Protein AF-B3RWX3-F1 (afdb_monomer)

Foldseek 3Di:
DDDDDDDDDDDDDDDDDDPVVVVVVVVVVVVPDPPDPVVVVVVCCVPPVVVVVVVCVVLCVLPVVLVVVLVVVLVPDPCNVVPVVVSVVVVVVSVLVSVCVVQPPLCVLVVVLVVVLVCLLVPDDAPSLVVLLVVLVVSLVCLVPPDDDPVNCVSCVVVSVVSSVVSSVVSVVNNPPDDPQLVVLLVVLQVLLVVLQCLLPPVLVVVCVVPPPPPVSVVVSPVSNVLSPLSSVQSVVLSVCSVVVNADDDDPPDPDRDRDPHQADVVCCVDPPALVSNVCRSGPVLVVVLCVPQLVVQCVVPNLRSLQRSLQVVLVVVPVDPVSSVVSNVSSVRVSVVVVVVVVVVVVVVD

Sequence (351 aa):
MEDGNVGLYLSKDSEYPGSNELINLMLDSTLSSPQTWFSYITQQYYECMIPLLSQILFNHYLNFYPCILFRLLVFFNPFHQQYTFINHAFAGLAGTLVLWLQFESQIVVLLVETWIGYVIIRFFDRHRGIIMALVSVCYLMLCEFEIIYLESWQRLRGIEMVLAMKLIALAVDVDSKEDLRWSYAICKSLILGFICLIISTCVSSGLREHSNNNKWIIAWLSALSFRFSHYFVCLTSEATSLASGYFNEPHEDNESLDWQHEVVKPSRIELPRSLVEVVIYWNMPIHWMLKKYIYQPSITGGKWFAVFATYFASALLHGLNFSLSAILLSIGVYAYIEHANSDDSRESDIS

Secondary structure (DSSP, 8-state):
---------------PPPHHHHHHHHHHHHHTS---HHHHHHHHIIIIIHHHHHHHHHHHHHHHHHHHHHHHHHHT-TTTTTTHHHHHHHHHHHHHHHHHHHHGGGGHHHHHHHHHHHHHHHH--S-HHHHHHHHHHHHHHHIIIIIS-HHHHHHHHHHHHHHHHHHHHHHHHHH-SS-HHHHHHHHHHHHHHHHHHHIIIIIHHHHHHHS-S-HHHHHHHHHHHHHHHHHHHHHHHHHHHHHTT--PPPPTT-SS------S--HHHHHS-SSHHHHHHHH-HHHHHHHIIIIIHHHGGG-HHHHHHHHHHHHHHHT-S-HHHHHHHHHHHHHHHHHHHHHHHHHHHHH-

Structure (mmCIF, N/CA/C/O backbone):
data_AF-B3RWX3-F1
#
_entry.id   AF-B3RWX3-F1
#
loop_
_atom_site.group_PDB
_atom_site.id
_atom_site.type_symbol
_atom_site.label_atom_id
_atom_site.label_alt_id
_atom_site.label_comp_id
_atom_site.label_asym_id
_atom_site.label_entity_id
_atom_site.label_seq_id
_atom_site.pdbx_PDB_ins_code
_atom_site.Cartn_x
_atom_site.Cartn_y
_atom_site.Cartn_z
_atom_site.occupancy
_atom_site.B_iso_or_equiv
_atom_site.auth_seq_id
_atom_site.auth_comp_id
_atom_site.auth_asym_id
_atom_site.auth_atom_id
_atom_site.pdbx_PDB_model_num
ATOM 1 N N . MET A 1 1 ? 25.116 44.401 -66.776 1.00 32.34 1 MET A N 1
ATOM 2 C CA . MET A 1 1 ? 26.189 43.388 -66.802 1.00 32.34 1 MET A CA 1
ATOM 3 C C . MET A 1 1 ? 26.679 43.249 -65.378 1.00 32.34 1 MET A C 1
ATOM 5 O O . MET A 1 1 ? 26.833 44.269 -64.721 1.00 32.34 1 MET A O 1
ATOM 9 N N . GLU A 1 2 ? 26.736 42.007 -64.922 1.00 33.41 2 GLU A N 1
ATOM 10 C CA . GLU A 1 2 ? 26.892 41.537 -63.542 1.00 33.41 2 GLU A CA 1
ATOM 11 C C . GLU A 1 2 ? 28.183 41.966 -62.814 1.00 33.41 2 GLU A C 1
ATOM 13 O O . GLU A 1 2 ? 29.218 42.186 -63.439 1.00 33.41 2 GLU A O 1
ATOM 18 N N . ASP A 1 3 ? 28.033 41.995 -61.482 1.00 34.44 3 ASP A N 1
ATOM 19 C CA . ASP A 1 3 ? 28.942 41.601 -60.391 1.00 34.44 3 ASP A CA 1
ATOM 20 C C . ASP A 1 3 ? 30.227 42.370 -60.014 1.00 34.44 3 ASP A C 1
ATOM 22 O O . ASP A 1 3 ? 31.153 42.546 -60.800 1.00 34.44 3 ASP A O 1
ATOM 26 N N . GLY A 1 4 ? 30.350 42.632 -58.695 1.00 29.83 4 GLY A N 1
ATOM 27 C CA . GLY A 1 4 ? 31.550 42.229 -57.940 1.00 29.83 4 GLY A CA 1
ATOM 28 C C . GLY A 1 4 ? 32.206 43.219 -56.951 1.00 29.83 4 GLY A C 1
ATOM 29 O O . GLY A 1 4 ? 32.650 44.290 -57.342 1.00 29.83 4 GLY A O 1
ATOM 30 N N . ASN A 1 5 ? 32.420 42.720 -55.718 1.00 29.36 5 ASN A N 1
ATOM 31 C CA . ASN A 1 5 ? 33.421 43.070 -54.677 1.00 29.36 5 ASN A CA 1
ATOM 32 C C . ASN A 1 5 ? 33.199 44.286 -53.751 1.00 29.36 5 ASN A C 1
ATOM 34 O O . ASN A 1 5 ? 33.055 45.413 -54.202 1.00 29.36 5 ASN A O 1
ATOM 38 N N . VAL A 1 6 ? 33.039 44.110 -52.425 1.00 31.39 6 VAL A N 1
ATOM 39 C CA . VAL A 1 6 ? 33.916 43.547 -51.350 1.00 31.39 6 VAL A CA 1
ATOM 40 C C . VAL A 1 6 ? 34.922 44.578 -50.824 1.00 31.39 6 VAL A C 1
ATOM 42 O O . VAL A 1 6 ? 35.781 45.075 -51.546 1.00 31.39 6 VAL A O 1
ATOM 45 N N . GLY A 1 7 ? 34.752 44.885 -49.533 1.00 26.14 7 GLY A N 1
ATOM 46 C CA . GLY A 1 7 ? 35.463 45.898 -48.765 1.00 26.14 7 GLY A CA 1
ATOM 47 C C . GLY A 1 7 ? 36.895 45.538 -48.375 1.00 26.14 7 GLY A C 1
ATOM 48 O O . GLY A 1 7 ? 37.340 44.392 -48.432 1.00 26.14 7 GLY A O 1
ATOM 49 N N . LEU A 1 8 ? 37.599 46.587 -47.967 1.00 27.58 8 LEU A N 1
ATOM 50 C CA . LEU A 1 8 ? 39.028 46.654 -47.701 1.00 27.58 8 LEU A CA 1
ATOM 51 C C . LEU A 1 8 ? 39.234 47.413 -46.374 1.00 27.58 8 LEU A C 1
ATOM 53 O O . LEU A 1 8 ? 38.443 48.302 -46.063 1.00 27.58 8 LEU A O 1
ATOM 57 N N . TYR A 1 9 ? 40.332 47.071 -45.683 1.00 26.80 9 TYR A N 1
ATOM 58 C CA . TYR A 1 9 ? 41.033 47.771 -44.581 1.00 26.80 9 TYR A CA 1
ATOM 59 C C . TYR A 1 9 ? 40.941 47.199 -43.143 1.00 26.80 9 TYR A C 1
ATOM 61 O O . TYR A 1 9 ? 40.097 47.569 -42.335 1.00 26.80 9 TYR A O 1
ATOM 69 N N . LEU A 1 10 ? 41.897 46.298 -42.839 1.00 27.75 10 LEU A N 1
ATOM 70 C CA . LEU A 1 10 ? 43.046 46.459 -41.901 1.00 27.75 10 LEU A CA 1
ATOM 71 C C . LEU A 1 10 ? 43.145 47.835 -41.189 1.00 27.75 10 LEU A C 1
ATOM 73 O O . LEU A 1 10 ? 42.904 48.845 -41.831 1.00 27.75 10 LEU A O 1
ATOM 77 N N . SER A 1 11 ? 43.671 48.046 -39.975 1.00 27.67 11 SER A N 1
ATOM 78 C CA . SER A 1 11 ? 44.337 47.255 -38.927 1.00 27.67 11 SER A CA 1
ATOM 79 C C . SER A 1 11 ? 44.721 48.243 -37.799 1.00 27.67 11 SER A C 1
ATOM 81 O O . SER A 1 11 ? 45.103 49.364 -38.115 1.00 27.67 11 SER A O 1
ATOM 83 N N . LYS A 1 12 ? 44.817 47.735 -36.557 1.00 27.59 12 LYS A N 1
ATOM 84 C CA . LYS A 1 12 ? 45.619 48.216 -35.404 1.00 27.59 12 LYS A CA 1
ATOM 85 C C . LYS A 1 12 ? 45.214 49.523 -34.709 1.00 27.59 12 LYS A C 1
ATOM 87 O O . LYS A 1 12 ? 45.549 50.593 -35.184 1.00 27.59 12 LYS A O 1
ATOM 92 N N . ASP A 1 13 ? 44.743 49.362 -33.473 1.00 27.78 13 ASP A N 1
ATOM 93 C CA . ASP A 1 13 ? 45.452 49.894 -32.307 1.00 27.78 13 ASP A CA 1
ATOM 94 C C . ASP A 1 13 ? 45.497 48.819 -31.211 1.00 27.78 13 ASP A C 1
ATOM 96 O O . ASP A 1 13 ? 44.534 48.087 -30.987 1.00 27.78 13 ASP A O 1
ATOM 100 N N . SER A 1 14 ? 46.678 48.652 -30.617 1.00 37.03 14 SER A N 1
ATOM 101 C CA . SER A 1 14 ? 46.968 47.731 -29.522 1.00 37.03 14 SER A CA 1
ATOM 102 C C . SER A 1 14 ? 46.927 48.496 -28.203 1.00 37.03 14 SER A C 1
ATOM 104 O O . SER A 1 14 ? 47.845 49.269 -27.924 1.00 37.03 14 SER A O 1
ATOM 106 N N . GLU A 1 15 ? 45.914 48.238 -27.386 1.00 34.56 15 GLU A N 1
ATOM 107 C CA . GLU A 1 15 ? 45.882 48.618 -25.975 1.00 34.56 15 GLU A CA 1
ATOM 108 C C . GLU A 1 15 ? 46.079 47.350 -25.133 1.00 34.56 15 GLU A C 1
ATOM 110 O O . GLU A 1 15 ? 45.488 46.306 -25.406 1.00 34.56 15 GLU A O 1
ATOM 115 N N . TYR A 1 16 ? 46.990 47.407 -24.160 1.00 40.06 16 TYR A N 1
ATOM 116 C CA . TYR A 1 16 ? 47.195 46.320 -23.204 1.00 40.06 16 TYR A CA 1
ATOM 117 C C . TYR A 1 16 ? 45.910 46.118 -22.390 1.00 40.06 16 TYR A C 1
ATOM 119 O O . TYR A 1 16 ? 45.401 47.104 -21.851 1.00 40.06 16 TYR A O 1
ATOM 127 N N . PRO A 1 17 ? 45.412 44.878 -22.238 1.00 40.91 17 PRO A N 1
ATOM 128 C CA . PRO A 1 17 ? 44.161 44.655 -21.540 1.00 40.91 17 PRO A CA 1
ATOM 129 C C . PRO A 1 17 ? 44.286 45.030 -20.065 1.00 40.91 17 PRO A C 1
ATOM 131 O O . PRO A 1 17 ? 45.232 44.636 -19.373 1.00 40.91 17 PRO A O 1
ATOM 134 N N . GLY A 1 18 ? 43.316 45.807 -19.583 1.00 44.09 18 GLY A N 1
ATOM 135 C CA . GLY A 1 18 ? 43.216 46.194 -18.179 1.00 44.09 18 GLY A CA 1
ATOM 136 C C . GLY A 1 18 ? 43.039 44.971 -17.274 1.00 44.09 18 GLY A C 1
ATOM 137 O O . GLY A 1 18 ? 42.622 43.903 -17.716 1.00 44.09 18 GLY A O 1
ATOM 138 N N . SER A 1 19 ? 43.305 45.120 -15.975 1.00 45.81 19 SER A N 1
ATOM 139 C CA . SER A 1 19 ? 43.150 44.050 -14.971 1.00 45.81 19 SER A CA 1
ATOM 140 C C . SER A 1 19 ? 41.798 43.328 -15.045 1.00 45.81 19 SER A C 1
ATOM 142 O O . SER A 1 19 ? 41.728 42.133 -14.782 1.00 45.81 19 SER A O 1
ATOM 144 N N . ASN A 1 20 ? 40.742 44.024 -15.469 1.00 46.28 20 ASN A N 1
ATOM 145 C CA . ASN A 1 20 ? 39.411 43.457 -15.669 1.00 46.28 20 ASN A CA 1
ATOM 146 C C . ASN A 1 20 ? 39.301 42.589 -16.933 1.00 46.28 20 ASN A C 1
ATOM 148 O O . ASN A 1 20 ? 38.585 41.597 -16.912 1.00 46.28 20 ASN A O 1
ATOM 152 N N . GLU A 1 21 ? 40.031 42.894 -18.008 1.00 51.56 21 GLU A N 1
ATOM 153 C CA . GLU A 1 21 ? 40.127 42.016 -19.183 1.00 51.56 21 GLU A CA 1
ATOM 154 C C . GLU A 1 21 ? 41.009 40.801 -18.916 1.00 51.56 21 GLU A C 1
ATOM 156 O O . GLU A 1 21 ? 40.707 39.729 -19.416 1.00 51.56 21 GLU A O 1
ATOM 161 N N . LEU A 1 22 ? 42.047 40.922 -18.085 1.00 50.38 22 LEU A N 1
ATOM 162 C CA . LEU A 1 22 ? 42.854 39.780 -17.642 1.00 50.38 22 LEU A CA 1
ATOM 163 C C . LEU A 1 22 ? 42.061 38.850 -16.709 1.00 50.38 22 LEU A C 1
ATOM 165 O O . LEU A 1 22 ? 42.185 37.633 -16.808 1.00 50.38 22 LEU A O 1
ATOM 169 N N . ILE A 1 23 ? 41.196 39.410 -15.856 1.00 53.16 23 ILE A N 1
ATOM 170 C CA . ILE A 1 23 ? 40.229 38.647 -15.052 1.00 53.16 23 ILE A CA 1
ATOM 171 C C . ILE A 1 23 ? 39.169 38.011 -15.952 1.00 53.16 23 ILE A C 1
ATOM 173 O O . ILE A 1 23 ? 38.876 36.838 -15.766 1.00 53.16 23 ILE A O 1
ATOM 177 N N . ASN A 1 24 ? 38.651 38.726 -16.953 1.00 51.75 24 ASN A N 1
ATOM 178 C CA . ASN A 1 24 ? 37.678 38.173 -17.893 1.00 51.75 24 ASN A CA 1
ATOM 179 C C . ASN A 1 24 ? 38.296 37.109 -18.808 1.00 51.75 24 ASN A C 1
ATOM 181 O O . ASN A 1 24 ? 37.649 36.106 -19.047 1.00 51.75 24 ASN A O 1
ATOM 185 N N . LEU A 1 25 ? 39.554 37.245 -19.236 1.00 51.06 25 LEU A N 1
ATOM 186 C CA . LEU A 1 25 ? 40.294 36.220 -19.986 1.00 51.06 25 LEU A CA 1
ATOM 187 C C . LEU A 1 25 ? 40.676 35.022 -19.106 1.00 51.06 25 LEU A C 1
ATOM 189 O O . LEU A 1 25 ? 40.683 33.891 -19.588 1.00 51.06 25 LEU A O 1
ATOM 193 N N . MET A 1 26 ? 40.954 35.226 -17.813 1.00 49.31 26 MET A N 1
ATOM 194 C CA . MET A 1 26 ? 41.109 34.125 -16.851 1.00 49.31 26 MET A CA 1
ATOM 195 C C . MET A 1 26 ? 39.772 33.447 -16.525 1.00 49.31 26 MET A C 1
ATOM 197 O O . MET A 1 26 ? 39.746 32.231 -16.355 1.00 49.31 26 MET A O 1
ATOM 201 N N . LEU A 1 27 ? 38.659 34.189 -16.481 1.00 52.56 27 LEU A N 1
ATOM 202 C CA . LEU A 1 27 ? 37.312 33.626 -16.356 1.00 52.56 27 LEU A CA 1
ATOM 203 C C . LEU A 1 27 ? 36.931 32.839 -17.614 1.00 52.56 27 LEU A C 1
ATOM 205 O O . LEU A 1 27 ? 36.486 31.706 -17.505 1.00 52.56 27 LEU A O 1
ATOM 209 N N . ASP A 1 28 ? 37.173 33.382 -18.803 1.00 50.94 28 ASP A N 1
ATOM 210 C CA . ASP A 1 28 ? 36.791 32.743 -20.066 1.00 50.94 28 ASP A CA 1
ATOM 211 C C . ASP A 1 28 ? 37.651 31.497 -20.349 1.00 50.94 28 ASP A C 1
ATOM 213 O O . ASP A 1 28 ? 37.145 30.467 -20.789 1.00 50.94 28 ASP A O 1
ATOM 217 N N . SER A 1 29 ? 38.934 31.519 -19.960 1.00 47.38 29 SER A N 1
ATOM 218 C CA . SER A 1 29 ? 39.808 30.333 -20.018 1.00 47.38 29 SER A CA 1
ATOM 219 C C . SER A 1 29 ? 39.568 29.304 -18.902 1.00 47.38 29 SER A C 1
ATOM 221 O O . SER A 1 29 ? 39.921 28.135 -19.074 1.00 47.38 29 SER A O 1
ATOM 223 N N . THR A 1 30 ? 38.936 29.680 -17.781 1.00 47.12 30 THR A N 1
ATOM 224 C CA . THR A 1 30 ? 38.466 28.714 -16.764 1.00 47.12 30 THR A CA 1
ATOM 225 C C . THR A 1 30 ? 37.100 28.120 -17.121 1.00 47.12 30 THR A C 1
ATOM 227 O O . THR A 1 30 ? 36.869 26.938 -16.848 1.00 47.12 30 THR A O 1
ATOM 230 N N . LEU A 1 31 ? 36.239 28.879 -17.808 1.00 48.28 31 LEU A N 1
ATOM 231 C CA . LEU A 1 31 ? 34.952 28.427 -18.356 1.00 48.28 31 LEU A CA 1
ATOM 232 C C . LEU A 1 31 ? 35.095 27.554 -19.613 1.00 48.28 31 LEU A C 1
ATOM 234 O O . LEU A 1 31 ? 34.228 26.721 -19.865 1.00 48.28 31 LEU A O 1
ATOM 238 N N . SER A 1 32 ? 36.201 27.666 -20.356 1.00 44.53 32 SER A N 1
ATOM 239 C CA . SER A 1 32 ? 36.505 26.799 -21.505 1.00 44.53 32 SER A CA 1
ATOM 240 C C . SER A 1 32 ? 37.273 25.518 -21.139 1.00 44.53 32 SER A C 1
ATOM 242 O O . SER A 1 32 ? 37.895 24.901 -22.007 1.00 44.53 32 SER A O 1
ATOM 244 N N . SER A 1 33 ? 37.283 25.119 -19.863 1.00 43.91 33 SER A N 1
ATOM 245 C CA . SER A 1 33 ? 37.865 23.848 -19.411 1.00 43.91 33 SER A CA 1
ATOM 246 C C . SER A 1 33 ? 36.761 22.790 -19.249 1.00 43.91 33 SER A C 1
ATOM 248 O O . SER A 1 33 ? 35.618 23.145 -18.952 1.00 43.91 33 SER A O 1
ATOM 250 N N . PRO A 1 34 ? 37.035 21.494 -19.501 1.00 45.97 34 PRO A N 1
ATOM 251 C CA . PRO A 1 34 ? 35.996 20.469 -19.503 1.00 45.97 34 PRO A CA 1
ATOM 252 C C . PRO A 1 34 ? 35.303 20.462 -18.142 1.00 45.97 34 PRO A C 1
ATOM 254 O O . PRO A 1 34 ? 35.992 20.448 -17.127 1.00 45.97 34 PRO A O 1
ATOM 257 N N . GLN A 1 35 ? 33.966 20.487 -18.145 1.00 56.91 35 GLN A N 1
ATOM 258 C CA . GLN A 1 35 ? 33.080 20.400 -16.979 1.00 56.91 35 GLN A CA 1
ATOM 259 C C . GLN A 1 35 ? 33.705 19.545 -15.867 1.00 56.91 35 GLN A C 1
ATOM 261 O O . GLN A 1 35 ? 33.631 18.315 -15.886 1.00 56.91 35 GLN A O 1
ATOM 266 N N . THR A 1 36 ? 34.368 20.185 -14.902 1.00 60.62 36 THR A N 1
ATOM 267 C CA . THR A 1 36 ? 34.937 19.459 -13.775 1.00 60.62 36 THR A CA 1
ATOM 268 C C . THR A 1 36 ? 33.812 19.231 -12.778 1.00 60.62 36 THR A C 1
ATOM 270 O O . THR A 1 36 ? 33.157 20.163 -12.327 1.00 60.62 36 THR A O 1
ATOM 273 N N . TRP A 1 37 ? 33.586 17.971 -12.411 1.00 55.31 37 TRP A N 1
ATOM 274 C CA . TRP A 1 37 ? 32.693 17.542 -11.326 1.00 55.31 37 TRP A CA 1
ATOM 275 C C . TRP A 1 37 ? 32.767 18.437 -10.069 1.00 55.31 37 TRP A C 1
ATOM 277 O O . TRP A 1 37 ? 31.773 18.620 -9.373 1.00 55.31 37 TRP A O 1
ATOM 287 N N . PHE A 1 38 ? 33.931 19.037 -9.805 1.00 61.03 38 PHE A N 1
ATOM 288 C CA . PHE A 1 38 ? 34.178 19.936 -8.687 1.00 61.03 38 PHE A CA 1
ATOM 289 C C . PHE A 1 38 ? 33.389 21.254 -8.766 1.00 61.03 38 PHE A C 1
ATOM 291 O O . PHE A 1 38 ? 32.836 21.671 -7.750 1.00 61.03 38 PHE A O 1
ATOM 298 N N . SER A 1 39 ? 33.271 21.899 -9.935 1.00 60.75 39 SER A N 1
ATOM 299 C CA . SER A 1 39 ? 32.476 23.133 -10.067 1.00 60.75 39 SER A CA 1
ATOM 300 C C . SER A 1 39 ? 30.977 22.851 -9.933 1.00 60.75 39 SER A C 1
ATOM 302 O O . SER A 1 39 ? 30.281 23.588 -9.238 1.00 60.75 39 SER A O 1
ATOM 304 N N . TYR A 1 40 ? 30.513 21.721 -10.477 1.00 64.06 40 TYR A N 1
ATOM 305 C CA . TYR A 1 40 ? 29.136 21.238 -10.327 1.00 64.06 40 TYR A CA 1
ATOM 306 C C . TYR A 1 40 ? 28.779 20.916 -8.865 1.00 64.06 40 TYR A C 1
ATOM 308 O O . TYR A 1 40 ? 27.754 21.364 -8.360 1.00 64.06 40 TYR A O 1
ATOM 316 N N . ILE A 1 41 ? 29.646 20.197 -8.143 1.00 63.88 41 ILE A N 1
ATOM 317 C CA . ILE A 1 41 ? 29.431 19.869 -6.721 1.00 63.88 41 ILE A CA 1
ATOM 318 C C . ILE A 1 41 ? 29.483 21.121 -5.847 1.00 63.88 41 ILE A C 1
ATOM 320 O O . ILE A 1 41 ? 28.684 21.254 -4.921 1.00 63.88 41 ILE A O 1
ATOM 324 N N . THR A 1 42 ? 30.400 22.044 -6.137 1.00 68.06 42 THR A N 1
ATOM 325 C CA . THR A 1 42 ? 30.518 23.296 -5.382 1.00 68.06 42 THR A CA 1
ATOM 326 C C . THR A 1 42 ? 29.257 24.140 -5.565 1.00 68.06 42 THR A C 1
ATOM 328 O O . THR A 1 42 ? 28.688 24.603 -4.579 1.00 68.06 42 THR A O 1
ATOM 331 N N . GLN A 1 43 ? 28.741 24.248 -6.791 1.00 68.38 43 GLN A N 1
ATOM 332 C CA . GLN A 1 43 ? 27.480 24.939 -7.060 1.00 68.38 43 GLN A CA 1
ATOM 333 C C . GLN A 1 43 ? 26.290 24.266 -6.352 1.00 68.38 43 GLN A C 1
ATOM 335 O O . GLN A 1 43 ? 25.527 24.939 -5.660 1.00 68.38 43 GLN A O 1
ATOM 340 N N . GLN A 1 44 ? 26.198 22.932 -6.398 1.00 68.44 44 GLN A N 1
ATOM 341 C CA . GLN A 1 44 ? 25.155 22.176 -5.696 1.00 68.44 44 GLN A CA 1
ATOM 342 C C . GLN A 1 44 ? 25.220 22.353 -4.165 1.00 68.44 44 GLN A C 1
ATOM 344 O O . GLN A 1 44 ? 24.193 22.395 -3.485 1.00 68.44 44 GLN A O 1
ATOM 349 N N . TYR A 1 45 ? 26.423 22.476 -3.601 1.00 69.75 45 TYR A N 1
ATOM 350 C CA . TYR A 1 45 ? 26.630 22.679 -2.169 1.00 69.75 45 TYR A CA 1
ATOM 351 C C . TYR A 1 45 ? 26.169 24.069 -1.700 1.00 69.75 45 TYR A C 1
ATOM 353 O O . TYR A 1 45 ? 25.457 24.172 -0.698 1.00 69.75 45 TYR A O 1
ATOM 361 N N . TYR A 1 46 ? 26.525 25.133 -2.426 1.00 71.25 46 TYR A N 1
ATOM 362 C CA . TYR A 1 46 ? 26.155 26.501 -2.042 1.00 71.25 46 TYR A CA 1
ATOM 363 C C . TYR A 1 46 ? 24.678 26.820 -2.303 1.00 71.25 46 TYR A C 1
ATOM 365 O O . TYR A 1 46 ? 24.064 27.500 -1.482 1.00 71.25 46 TYR A O 1
ATOM 373 N N . GLU A 1 47 ? 24.095 26.306 -3.390 1.00 66.75 47 GLU A N 1
ATOM 374 C CA . GLU A 1 47 ? 22.704 26.609 -3.755 1.00 66.75 47 GLU A CA 1
ATOM 375 C C . GLU A 1 47 ? 21.677 25.729 -3.024 1.00 66.75 47 GLU A C 1
ATOM 377 O O . GLU A 1 47 ? 20.597 26.213 -2.692 1.00 66.75 47 GLU A O 1
ATOM 382 N N . CYS A 1 48 ? 21.998 24.462 -2.720 1.00 62.62 48 CYS A N 1
ATOM 383 C CA . CYS A 1 48 ? 21.052 23.545 -2.066 1.00 62.62 48 CYS A CA 1
ATOM 384 C C . CYS A 1 48 ? 21.414 23.209 -0.614 1.00 62.62 48 CYS A C 1
ATOM 386 O O . CYS A 1 48 ? 20.538 23.218 0.249 1.00 62.62 48 CYS A O 1
ATOM 388 N N . MET A 1 49 ? 22.676 22.883 -0.314 1.00 69.62 49 MET A N 1
ATOM 389 C CA . MET A 1 49 ? 23.019 22.269 0.980 1.00 69.62 49 MET A CA 1
ATOM 390 C C . MET A 1 49 ? 23.093 23.275 2.128 1.00 69.62 49 MET A C 1
ATOM 392 O O . MET A 1 49 ? 22.598 22.982 3.211 1.00 69.62 49 MET A O 1
ATOM 396 N N . ILE A 1 50 ? 23.675 24.458 1.922 1.00 75.31 50 ILE A N 1
ATOM 397 C CA . ILE A 1 50 ? 23.798 25.482 2.976 1.00 75.31 50 ILE A CA 1
ATOM 398 C C . ILE A 1 50 ? 22.436 26.005 3.470 1.00 75.31 50 ILE A C 1
ATOM 400 O O . ILE A 1 50 ? 22.221 25.984 4.687 1.00 75.31 50 ILE A O 1
ATOM 404 N N . PRO A 1 51 ? 21.507 26.456 2.600 1.00 72.88 51 PRO A N 1
ATOM 405 C CA . PRO A 1 51 ? 20.18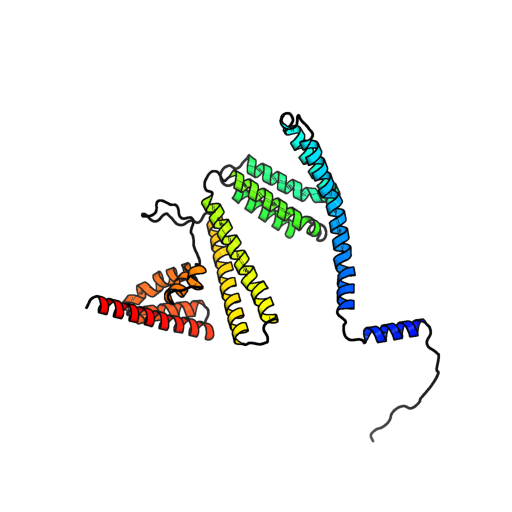8 26.899 3.052 1.00 72.88 51 PRO A CA 1
ATOM 406 C C . PRO A 1 51 ? 19.374 25.755 3.672 1.00 72.88 51 PRO A C 1
ATOM 408 O O . PRO A 1 51 ? 18.699 25.963 4.676 1.00 72.88 51 PRO A O 1
ATOM 411 N N . LEU A 1 52 ? 19.503 24.526 3.156 1.00 70.19 52 LEU A N 1
ATOM 412 C CA . LEU A 1 52 ? 18.878 23.345 3.755 1.00 70.19 52 LEU A CA 1
ATOM 413 C C . LEU A 1 52 ? 19.408 23.081 5.173 1.00 70.19 52 LEU A C 1
ATOM 415 O O . LEU A 1 52 ? 18.626 22.871 6.099 1.00 70.19 52 LEU A O 1
ATOM 419 N N . LEU A 1 53 ? 20.729 23.110 5.367 1.00 71.94 53 LEU A N 1
ATOM 420 C CA . LEU A 1 53 ? 21.352 22.817 6.658 1.00 71.94 53 LEU A CA 1
ATOM 421 C C . LEU A 1 53 ? 21.034 23.895 7.702 1.00 71.94 53 LEU A C 1
ATOM 423 O O . LEU A 1 53 ? 20.762 23.566 8.855 1.00 71.94 53 LEU A O 1
ATOM 427 N N . SER A 1 54 ? 21.035 25.172 7.308 1.00 72.50 54 SER A N 1
ATOM 428 C CA . SER A 1 54 ? 20.696 26.281 8.207 1.00 72.50 54 SER A CA 1
ATOM 429 C C . SER A 1 54 ? 19.226 26.236 8.627 1.00 72.50 54 SER A C 1
ATOM 431 O O . SER A 1 54 ? 18.919 26.431 9.804 1.00 72.50 54 SER A O 1
ATOM 433 N N . GLN A 1 55 ? 18.330 25.878 7.704 1.00 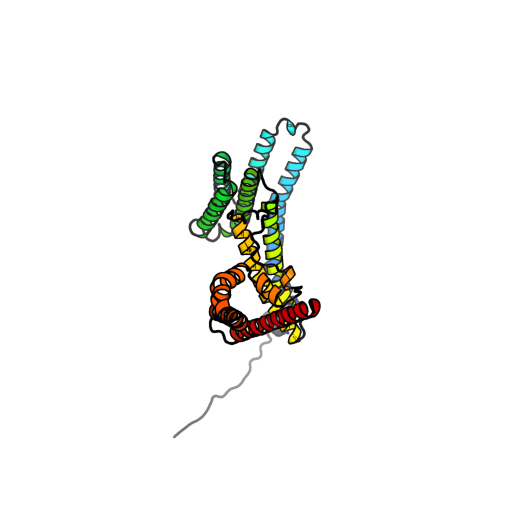68.75 55 GLN A N 1
ATOM 434 C CA . GLN A 1 55 ? 16.904 25.719 7.972 1.00 68.75 55 GLN A CA 1
ATOM 435 C C . GLN A 1 55 ? 16.621 24.490 8.849 1.00 68.75 55 GLN A C 1
ATOM 437 O O . GLN A 1 55 ? 15.828 24.578 9.787 1.00 68.75 55 GLN A O 1
ATOM 442 N N . ILE A 1 56 ? 17.313 23.367 8.619 1.00 68.19 56 ILE A N 1
ATOM 443 C CA . ILE A 1 56 ? 17.239 22.178 9.483 1.00 68.19 56 ILE A CA 1
ATOM 444 C C . ILE A 1 56 ? 17.726 22.509 10.892 1.00 68.19 56 ILE A C 1
ATOM 446 O O . ILE A 1 56 ? 17.038 22.180 11.854 1.00 68.19 56 ILE A O 1
ATOM 450 N N . LEU A 1 57 ? 18.881 23.163 11.028 1.00 73.69 57 LEU A N 1
ATOM 451 C CA . LEU A 1 57 ? 19.446 23.500 12.333 1.00 73.69 57 LEU A CA 1
ATOM 452 C C . LEU A 1 57 ? 18.528 24.456 13.095 1.00 73.69 57 LEU A C 1
ATOM 454 O O . LEU A 1 57 ? 18.148 24.143 14.220 1.00 73.69 57 LEU A O 1
ATOM 458 N N . PHE A 1 58 ? 18.095 25.561 12.484 1.00 71.62 58 PHE A N 1
ATOM 459 C CA . PHE A 1 58 ? 17.187 26.521 13.121 1.00 71.62 58 PHE A CA 1
ATOM 460 C C . PHE A 1 58 ? 15.876 25.862 13.589 1.00 71.62 58 PHE A C 1
ATOM 462 O O . PHE A 1 58 ? 15.483 26.014 14.748 1.00 71.62 58 PHE A O 1
ATOM 469 N N . ASN A 1 59 ? 15.255 25.038 12.738 1.00 65.31 59 ASN A N 1
ATOM 470 C CA . ASN A 1 59 ? 14.031 24.309 13.084 1.00 65.31 59 ASN A CA 1
ATOM 471 C C . ASN A 1 59 ? 14.271 23.209 14.134 1.00 65.31 59 ASN A C 1
ATOM 473 O O . ASN A 1 59 ? 13.393 22.939 14.958 1.00 65.31 59 ASN A O 1
ATOM 477 N N . HIS A 1 60 ? 15.447 22.576 14.137 1.00 71.69 60 HIS A N 1
ATOM 478 C CA . HIS A 1 60 ? 15.840 21.605 15.156 1.00 71.69 60 HIS A CA 1
ATOM 479 C C . HIS A 1 60 ? 15.979 22.283 16.522 1.00 71.69 60 HIS A C 1
ATOM 481 O O . HIS A 1 60 ? 15.418 21.789 17.499 1.00 71.69 60 HIS A O 1
ATOM 487 N N . TYR A 1 61 ? 16.637 23.446 16.595 1.00 72.88 61 TYR A N 1
ATOM 488 C CA . TYR A 1 61 ? 16.786 24.195 17.845 1.00 72.88 61 TYR A CA 1
ATOM 489 C C . TYR A 1 61 ? 15.434 24.620 18.438 1.00 72.88 61 TYR A C 1
ATOM 491 O O . TYR A 1 61 ? 15.215 24.466 19.641 1.00 72.88 61 TYR A O 1
ATOM 499 N N . LEU A 1 62 ? 14.506 25.091 17.600 1.00 69.19 62 LEU A N 1
ATOM 500 C CA . LEU A 1 62 ? 13.207 25.589 18.061 1.00 69.19 62 LEU A CA 1
ATOM 501 C C . LEU A 1 62 ? 12.264 24.476 18.558 1.00 69.19 62 LEU A C 1
ATOM 503 O O . LEU A 1 62 ? 11.459 24.722 19.450 1.00 69.19 62 LEU A O 1
ATOM 507 N N . ASN A 1 63 ? 12.374 23.249 18.033 1.00 67.94 63 ASN A N 1
ATOM 508 C CA . ASN A 1 63 ? 11.461 22.144 18.371 1.00 67.94 63 ASN A CA 1
ATOM 509 C C . ASN A 1 63 ? 12.059 21.118 19.348 1.00 67.94 63 ASN A C 1
ATOM 511 O O . ASN A 1 63 ? 11.377 20.630 20.247 1.00 67.94 63 ASN A O 1
ATOM 515 N N . PHE A 1 64 ? 13.337 20.768 19.200 1.00 73.06 64 PHE A N 1
ATOM 516 C CA . PHE A 1 64 ? 13.945 19.653 19.934 1.00 73.06 64 PHE A CA 1
ATOM 517 C C . PHE A 1 64 ? 14.200 19.984 21.410 1.00 73.06 64 PHE A C 1
ATOM 519 O O . PHE A 1 64 ? 13.863 19.197 22.300 1.00 73.06 64 PHE A O 1
ATOM 526 N N . TYR A 1 65 ? 14.753 21.167 21.686 1.00 75.56 65 TYR A N 1
ATOM 527 C CA . TYR A 1 65 ? 15.144 21.564 23.040 1.00 75.56 65 TYR A CA 1
ATOM 528 C C . TYR A 1 65 ? 13.948 21.794 23.973 1.00 75.56 65 TYR A C 1
ATOM 530 O O . TYR A 1 65 ? 13.992 21.275 25.092 1.00 75.56 65 TYR A O 1
ATOM 538 N N . PRO A 1 66 ? 12.853 22.465 23.554 1.00 72.19 66 PRO A N 1
ATOM 539 C CA . PRO A 1 66 ? 11.665 22.591 24.398 1.00 72.19 66 PRO A CA 1
ATOM 540 C C . PRO A 1 66 ? 11.021 21.237 24.718 1.00 72.19 66 PRO A C 1
ATOM 542 O O . PRO A 1 66 ? 10.612 21.006 25.855 1.00 72.19 66 PRO A O 1
ATOM 545 N N . CYS A 1 67 ? 10.986 20.306 23.757 1.00 71.62 67 CYS A N 1
ATOM 546 C CA . CYS A 1 67 ? 10.444 18.963 23.973 1.00 71.62 67 CYS A CA 1
ATOM 547 C C . CYS A 1 67 ? 11.280 18.132 24.958 1.00 71.62 67 CYS A C 1
ATOM 549 O O . CYS A 1 67 ? 10.712 17.440 25.806 1.00 71.62 67 CYS A O 1
ATOM 551 N N . ILE A 1 68 ? 12.613 18.193 24.873 1.00 76.81 68 ILE A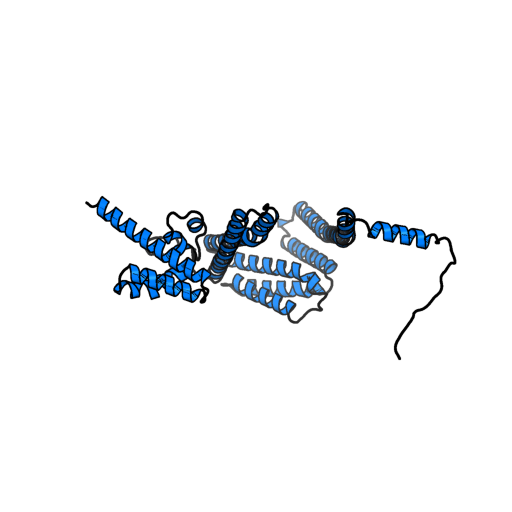 N 1
ATOM 552 C CA . ILE A 1 68 ? 13.495 17.514 25.835 1.00 76.81 68 ILE A CA 1
ATOM 553 C C . ILE A 1 68 ? 13.376 18.148 27.213 1.00 76.81 68 ILE A C 1
ATOM 555 O O . ILE A 1 68 ? 13.216 17.424 28.194 1.00 76.81 68 ILE A O 1
ATOM 559 N N . LEU A 1 69 ? 13.400 19.479 27.292 1.00 79.12 69 LEU A N 1
ATOM 560 C CA . LEU A 1 69 ? 13.251 20.193 28.555 1.00 79.12 69 LEU A CA 1
ATOM 561 C C . LEU A 1 69 ? 11.927 19.826 29.233 1.00 79.12 69 LEU A C 1
ATOM 563 O O . LEU A 1 69 ? 11.928 19.475 30.408 1.00 79.12 69 LEU A O 1
ATOM 567 N N . PHE A 1 70 ? 10.817 19.805 28.490 1.00 75.00 70 PHE A N 1
ATOM 568 C CA . PHE A 1 70 ? 9.518 19.387 29.017 1.00 75.00 70 PHE A CA 1
ATOM 569 C C . PHE A 1 70 ? 9.533 17.944 29.545 1.00 75.00 70 PHE A C 1
ATOM 571 O O . PHE A 1 70 ? 9.056 17.689 30.651 1.00 75.00 70 PHE A O 1
ATOM 578 N N . ARG A 1 71 ? 10.132 17.001 28.804 1.00 75.44 71 ARG A N 1
ATOM 579 C CA . ARG A 1 71 ? 10.254 15.601 29.250 1.00 75.44 71 ARG A CA 1
ATOM 580 C C . ARG A 1 71 ? 11.108 15.457 30.506 1.00 75.44 71 ARG A C 1
ATOM 582 O O . ARG A 1 71 ? 10.749 14.672 31.376 1.00 75.44 71 ARG A O 1
ATOM 589 N N . LEU A 1 72 ? 12.197 16.217 30.621 1.00 78.00 72 LEU A N 1
ATOM 590 C CA . LEU A 1 72 ? 13.034 16.229 31.821 1.00 78.00 72 LEU A CA 1
ATOM 591 C C . LEU A 1 72 ? 12.277 16.822 33.015 1.00 78.00 72 LEU A C 1
ATOM 593 O O . LEU A 1 72 ? 12.286 16.227 34.087 1.00 78.00 72 LEU A O 1
ATOM 597 N N . LEU A 1 73 ? 11.564 17.936 32.829 1.00 77.19 73 LEU A N 1
ATOM 598 C CA . LEU A 1 73 ? 10.749 18.558 33.880 1.00 77.19 73 LEU A CA 1
ATOM 599 C C . LEU A 1 73 ? 9.641 17.621 34.384 1.00 77.19 73 LEU A C 1
ATOM 601 O O . LEU A 1 73 ? 9.404 17.544 35.586 1.00 77.19 73 LEU A O 1
ATOM 605 N N . VAL A 1 74 ? 9.000 16.877 33.481 1.00 73.88 74 VAL A N 1
ATOM 606 C CA . VAL A 1 74 ? 8.014 15.838 33.818 1.00 73.88 74 VAL A CA 1
ATOM 607 C C . VAL A 1 74 ? 8.663 14.662 34.552 1.00 73.88 74 VAL A C 1
ATOM 609 O O . VAL A 1 74 ? 8.128 14.210 35.561 1.00 73.88 74 VAL A O 1
ATOM 612 N N . PHE A 1 75 ? 9.817 14.187 34.081 1.00 77.62 75 PHE A N 1
ATOM 613 C CA . PHE A 1 75 ? 10.534 13.054 34.670 1.00 77.62 75 PHE A CA 1
ATOM 614 C C . PHE A 1 75 ? 11.039 13.345 36.090 1.00 77.62 75 PHE A C 1
ATOM 616 O O . PHE A 1 75 ? 10.944 12.489 36.966 1.00 77.62 75 PHE A O 1
ATOM 623 N N . PHE A 1 76 ? 11.535 14.560 36.337 1.00 79.19 76 PHE A N 1
ATOM 624 C CA . PHE A 1 76 ? 12.003 14.987 37.657 1.00 79.19 76 PHE A CA 1
ATOM 625 C C . PHE A 1 76 ? 10.878 15.429 38.600 1.00 79.19 76 PHE A C 1
ATOM 627 O O . PHE A 1 76 ? 11.165 15.713 39.760 1.00 79.19 76 PHE A O 1
ATOM 634 N N . ASN A 1 77 ? 9.618 15.494 38.149 1.00 74.19 77 ASN A N 1
ATOM 635 C CA . ASN A 1 77 ? 8.489 15.857 39.001 1.00 74.19 77 ASN A CA 1
ATOM 636 C C . ASN A 1 77 ? 7.927 14.608 39.719 1.00 74.19 77 ASN A C 1
ATOM 638 O O . ASN A 1 77 ? 7.182 13.836 39.109 1.00 74.19 77 ASN A O 1
ATOM 642 N N . PRO A 1 78 ? 8.205 14.412 41.024 1.00 69.25 78 PRO A N 1
ATOM 643 C CA . PRO A 1 78 ? 7.760 13.228 41.763 1.00 69.25 78 PRO A CA 1
ATOM 644 C C . PRO A 1 78 ? 6.233 13.149 41.935 1.00 69.25 78 PRO A C 1
ATOM 646 O O . PRO A 1 78 ? 5.710 12.088 42.263 1.00 69.25 78 PRO A O 1
ATOM 649 N N . PHE A 1 79 ? 5.502 14.240 41.675 1.00 69.06 79 PHE A N 1
ATOM 650 C CA . PHE A 1 79 ? 4.039 14.308 41.756 1.00 69.06 79 PHE A CA 1
ATOM 651 C C . PHE A 1 79 ? 3.359 14.246 40.376 1.00 69.06 79 PHE A C 1
ATOM 653 O O . PHE A 1 79 ? 2.174 14.564 40.253 1.00 69.06 79 PHE A O 1
ATOM 660 N N . HIS A 1 80 ? 4.075 13.823 39.325 1.00 68.62 80 HIS A N 1
ATOM 661 C CA . HIS A 1 80 ? 3.566 13.820 37.948 1.00 68.62 80 HIS A CA 1
ATOM 662 C C . HIS A 1 80 ? 2.247 13.039 37.771 1.00 68.62 80 HIS A C 1
ATOM 664 O O . HIS A 1 80 ? 1.370 13.477 37.026 1.00 68.62 80 HIS A O 1
ATOM 670 N N . GLN A 1 81 ? 2.064 11.915 38.477 1.00 66.00 81 GLN A N 1
ATOM 671 C CA . GLN A 1 81 ? 0.825 11.126 38.396 1.00 66.00 81 GLN A CA 1
ATOM 672 C C . GLN A 1 81 ? -0.392 11.843 39.000 1.00 66.00 81 GLN A C 1
ATOM 674 O O . GLN A 1 81 ? -1.498 11.681 38.489 1.00 66.00 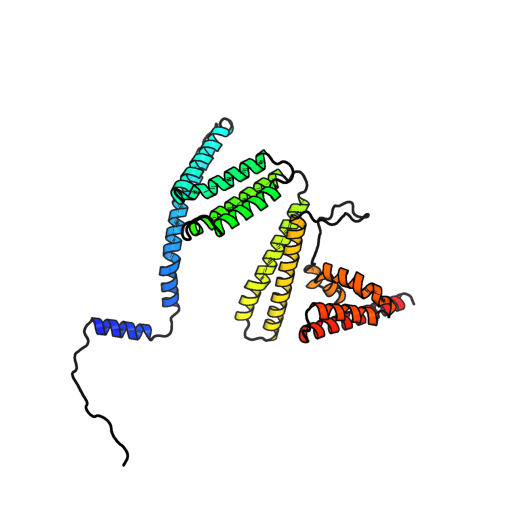81 GLN A O 1
ATOM 679 N N . GLN A 1 82 ? -0.198 12.659 40.040 1.00 73.75 82 GLN A N 1
ATOM 680 C CA . GLN A 1 82 ? -1.286 13.321 40.768 1.00 73.75 82 GLN A CA 1
ATOM 681 C C . GLN A 1 82 ? -1.861 14.530 40.009 1.00 73.75 82 GLN A C 1
ATOM 683 O O . GLN A 1 82 ? -3.028 14.869 40.183 1.00 73.75 82 GLN A O 1
ATOM 688 N N . TYR A 1 83 ? -1.070 15.143 39.122 1.00 75.81 83 TYR A N 1
ATOM 689 C CA . TYR A 1 83 ? -1.450 16.313 38.318 1.00 75.81 83 TYR A CA 1
ATOM 690 C C . TYR A 1 83 ? -1.439 16.021 36.811 1.00 75.81 83 TYR A C 1
ATOM 692 O O . TYR A 1 83 ? -1.070 16.871 36.001 1.00 75.81 83 TYR A O 1
ATOM 700 N N . THR A 1 84 ? -1.859 14.819 36.415 1.00 75.56 84 THR A N 1
ATOM 701 C CA . THR A 1 84 ? -1.857 14.352 35.015 1.00 75.56 84 THR A CA 1
ATOM 702 C C . THR A 1 84 ? -2.592 15.312 34.079 1.00 75.56 84 THR A C 1
ATOM 704 O O . THR A 1 84 ? -2.069 15.663 33.025 1.00 75.56 84 THR A O 1
ATOM 707 N N . PHE A 1 85 ? -3.755 15.824 34.490 1.00 80.06 85 PHE A N 1
ATOM 708 C CA . PHE A 1 85 ? -4.508 16.814 33.713 1.00 80.06 85 PHE A CA 1
ATOM 709 C C . PHE A 1 85 ? -3.719 18.113 33.475 1.00 80.06 85 PHE A C 1
ATOM 711 O O . PHE A 1 85 ? -3.682 18.614 32.354 1.00 80.06 85 PHE A O 1
ATOM 718 N N . ILE A 1 86 ? -3.044 18.631 34.507 1.00 80.94 86 ILE A N 1
ATOM 719 C CA . ILE A 1 86 ? -2.240 19.859 34.414 1.00 80.94 86 ILE A CA 1
ATOM 720 C C . ILE A 1 86 ? -1.045 19.634 33.480 1.00 80.94 86 ILE A C 1
ATOM 722 O O . ILE A 1 86 ? -0.743 20.491 32.653 1.00 80.94 86 ILE A O 1
ATOM 726 N N . ASN A 1 87 ? -0.414 18.460 33.549 1.00 78.19 87 ASN A N 1
ATOM 727 C CA . ASN A 1 87 ? 0.705 18.101 32.679 1.00 78.19 87 ASN A CA 1
ATOM 728 C C . ASN A 1 87 ? 0.274 17.969 31.209 1.00 78.19 87 ASN A C 1
ATOM 730 O O . ASN A 1 87 ? 0.989 18.437 30.324 1.00 78.19 87 ASN A O 1
ATOM 734 N N . HIS A 1 88 ? -0.910 17.410 30.934 1.00 80.25 88 HIS A N 1
ATOM 735 C CA . HIS A 1 88 ? -1.473 17.365 29.579 1.00 80.25 88 HIS A CA 1
ATOM 736 C C . HIS A 1 88 ? -1.856 18.755 29.056 1.00 80.25 88 HIS A C 1
ATOM 738 O O . HIS A 1 88 ? -1.545 19.076 27.910 1.00 80.25 88 HIS A O 1
ATOM 744 N N . ALA A 1 89 ? -2.474 19.596 29.891 1.00 82.81 89 ALA A N 1
ATOM 745 C CA . ALA A 1 89 ? -2.823 20.967 29.523 1.00 82.81 89 ALA A CA 1
ATOM 746 C C . ALA A 1 89 ? -1.570 21.804 29.218 1.00 82.81 89 ALA A C 1
ATOM 748 O O . ALA A 1 89 ? -1.515 22.496 28.203 1.00 82.81 89 ALA A O 1
ATOM 749 N N . PHE A 1 90 ? -0.534 21.687 30.051 1.00 81.75 90 PHE A N 1
ATOM 750 C CA . PHE A 1 90 ? 0.742 22.359 29.829 1.00 81.75 90 PHE A CA 1
ATOM 751 C C . PHE A 1 90 ? 1.451 21.845 28.568 1.00 81.75 90 PHE A C 1
ATOM 753 O O . PHE A 1 90 ? 1.934 22.654 27.782 1.00 81.75 90 PHE A O 1
ATOM 760 N N . ALA A 1 91 ? 1.461 20.528 28.322 1.00 80.75 91 ALA A N 1
ATOM 761 C CA . ALA A 1 91 ? 2.014 19.951 27.093 1.00 80.75 91 ALA A CA 1
ATOM 762 C C . ALA A 1 91 ? 1.299 20.468 25.835 1.00 80.75 91 ALA A C 1
ATOM 764 O O . ALA A 1 91 ? 1.953 20.818 24.853 1.00 80.75 91 ALA A O 1
ATOM 765 N N . GLY A 1 92 ? -0.036 20.547 25.876 1.00 83.81 92 GLY A N 1
ATOM 766 C CA . GLY A 1 92 ? -0.849 21.078 24.783 1.00 83.81 92 GLY A CA 1
ATOM 767 C C . GLY A 1 92 ? -0.586 22.563 24.528 1.00 83.81 92 GLY A C 1
ATOM 768 O O . GLY A 1 92 ? -0.371 22.957 23.384 1.00 83.81 92 GLY A O 1
ATOM 769 N N . LEU A 1 93 ? -0.527 23.381 25.585 1.00 86.75 93 LEU A N 1
ATOM 770 C CA . LEU A 1 93 ? -0.220 24.813 25.481 1.00 86.75 93 LEU A CA 1
ATOM 771 C C . LEU A 1 93 ? 1.202 25.060 24.968 1.00 86.75 93 LEU A C 1
ATOM 773 O O . LEU A 1 93 ? 1.390 25.869 24.063 1.00 86.75 93 LEU A O 1
ATOM 777 N N . ALA A 1 94 ? 2.191 24.337 25.498 1.00 82.19 94 ALA A N 1
ATOM 778 C CA . ALA A 1 94 ? 3.579 24.439 25.060 1.00 82.19 94 ALA A CA 1
ATOM 779 C C . ALA A 1 94 ? 3.743 24.006 23.595 1.00 82.19 94 ALA A C 1
ATOM 781 O O . ALA A 1 94 ? 4.384 24.710 22.820 1.00 82.19 94 ALA A O 1
ATOM 782 N N . GLY A 1 95 ? 3.118 22.894 23.189 1.00 83.75 95 GLY A N 1
ATOM 783 C CA . GLY A 1 95 ? 3.122 22.440 21.796 1.00 83.75 95 GLY A CA 1
ATOM 784 C C . GLY A 1 95 ? 2.443 23.433 20.850 1.00 83.75 95 GLY A C 1
ATOM 785 O O . GLY A 1 95 ? 2.989 23.749 19.796 1.00 83.75 95 GLY A O 1
ATOM 786 N N . THR A 1 96 ? 1.300 23.995 21.253 1.00 87.00 96 THR A N 1
ATOM 787 C CA . THR A 1 96 ? 0.582 25.012 20.464 1.00 87.00 96 THR A CA 1
ATOM 788 C C . THR A 1 96 ? 1.397 26.298 20.330 1.00 87.00 96 THR A C 1
ATOM 790 O O . THR A 1 96 ? 1.450 26.878 19.249 1.00 87.00 96 THR A O 1
ATOM 793 N N . LEU A 1 97 ? 2.087 26.724 21.394 1.00 86.50 97 LEU A N 1
ATOM 794 C CA . LEU A 1 97 ? 2.977 27.886 21.365 1.00 86.50 97 LEU A CA 1
ATOM 795 C C . LEU A 1 97 ? 4.157 27.677 20.406 1.00 86.50 97 LEU A C 1
ATOM 797 O O . LEU A 1 97 ? 4.475 28.576 19.635 1.00 86.50 97 LEU A O 1
ATOM 801 N N . VAL A 1 98 ? 4.785 26.497 20.416 1.00 83.38 98 VAL A N 1
ATOM 802 C CA . VAL A 1 98 ? 5.883 26.166 19.490 1.00 83.38 98 VAL A CA 1
ATOM 803 C C . VAL A 1 98 ? 5.400 26.180 18.037 1.00 83.38 98 VAL A C 1
ATOM 805 O O . VAL A 1 98 ? 6.060 26.764 17.179 1.00 83.38 98 VAL A O 1
ATOM 808 N N . LEU A 1 99 ? 4.222 25.612 17.760 1.00 84.31 99 LEU A N 1
ATOM 809 C CA . LEU A 1 99 ? 3.619 25.671 16.425 1.00 84.31 99 LEU A CA 1
ATOM 810 C C . LEU A 1 99 ? 3.304 27.112 16.006 1.00 84.31 99 LEU A C 1
ATOM 812 O O . LEU A 1 99 ? 3.558 27.478 14.861 1.00 84.31 99 LEU A O 1
ATOM 816 N N . TRP A 1 100 ? 2.805 27.943 16.925 1.00 86.88 100 TRP A N 1
ATOM 817 C CA . TRP A 1 100 ? 2.521 29.356 16.660 1.00 86.88 100 TRP A CA 1
ATOM 818 C C . TRP A 1 100 ? 3.786 30.154 16.333 1.00 86.88 100 TRP A C 1
ATOM 820 O O . TRP A 1 100 ? 3.784 30.938 15.390 1.00 86.88 100 TRP A O 1
ATOM 830 N N . LEU A 1 101 ? 4.889 29.913 17.046 1.00 84.06 101 LEU A N 1
ATOM 831 C CA . LEU A 1 101 ? 6.180 30.541 16.742 1.00 84.06 101 LEU A CA 1
ATOM 832 C C . LEU A 1 101 ? 6.729 30.123 15.367 1.00 84.06 101 LEU A C 1
ATOM 834 O O . LEU A 1 101 ? 7.469 30.886 14.752 1.00 84.06 101 LEU A O 1
ATOM 838 N N . GLN A 1 102 ? 6.371 28.928 14.884 1.00 80.19 102 GLN A N 1
ATOM 839 C CA . GLN A 1 102 ? 6.864 28.381 13.618 1.00 80.19 102 GLN A CA 1
ATOM 840 C C . GLN A 1 102 ? 5.978 28.719 12.408 1.00 80.19 102 GLN A C 1
ATOM 842 O O . GLN A 1 102 ? 6.510 28.842 11.305 1.00 80.19 102 GLN A O 1
ATOM 847 N N . PHE A 1 103 ? 4.657 28.829 12.568 1.00 82.25 103 PHE A N 1
ATOM 848 C CA . PHE A 1 103 ? 3.699 28.996 11.457 1.00 82.25 103 PHE A CA 1
ATOM 849 C C . PHE A 1 103 ? 2.762 30.200 11.617 1.00 82.25 103 PHE A C 1
ATOM 851 O O . PHE A 1 103 ? 1.898 30.423 10.770 1.00 82.25 103 PHE A O 1
ATOM 858 N N . GLU A 1 104 ? 2.933 30.993 12.675 1.00 85.69 104 GLU A N 1
ATOM 859 C CA . GLU A 1 104 ? 2.216 32.248 12.918 1.00 85.69 104 GLU A CA 1
ATOM 860 C C . GLU A 1 104 ? 0.686 32.073 12.854 1.00 85.69 104 GLU A C 1
ATOM 862 O O . GLU A 1 104 ? 0.122 31.223 13.544 1.00 85.69 104 GLU A O 1
ATOM 867 N N . SER A 1 105 ? -0.014 32.869 12.039 1.00 82.81 105 SER A N 1
ATOM 868 C CA . SER A 1 105 ? -1.471 32.799 11.861 1.00 82.81 105 SER A CA 1
ATOM 869 C C . SER A 1 105 ? -1.940 31.542 11.122 1.00 82.81 105 SER A C 1
ATOM 871 O O . SER A 1 105 ? -3.121 31.203 11.178 1.00 82.81 105 SER A O 1
ATOM 873 N N . GLN A 1 106 ? -1.035 30.820 10.458 1.00 82.56 106 GLN A N 1
ATOM 874 C CA . GLN A 1 106 ? -1.382 29.677 9.618 1.00 82.56 106 GLN A CA 1
ATOM 875 C C . GLN A 1 106 ? -1.678 28.408 10.442 1.00 82.56 106 GLN A C 1
ATOM 877 O O . GLN A 1 106 ? -2.297 27.478 9.929 1.00 82.56 106 GLN A O 1
ATOM 882 N N . ILE A 1 107 ? -1.334 28.380 11.741 1.00 87.81 107 ILE A N 1
ATOM 883 C CA . ILE A 1 107 ? -1.658 27.256 12.645 1.00 87.81 107 ILE A CA 1
ATOM 884 C C . ILE A 1 107 ? -3.156 26.973 12.765 1.00 87.81 107 ILE A C 1
ATOM 886 O O . ILE A 1 107 ? -3.543 25.894 13.205 1.00 87.81 107 ILE A O 1
ATOM 890 N N . VAL A 1 108 ? -4.003 27.946 12.413 1.00 87.06 108 VAL A N 1
ATOM 891 C CA . VAL A 1 108 ? -5.461 27.814 12.487 1.00 87.06 108 VAL A CA 1
ATOM 892 C C . VAL A 1 108 ? -5.935 26.614 11.664 1.00 87.06 108 VAL A C 1
ATOM 894 O O . VAL A 1 108 ? -6.839 25.913 12.104 1.00 87.06 108 VAL A O 1
ATOM 897 N N . VAL A 1 109 ? -5.271 26.316 10.543 1.00 87.25 109 VAL A N 1
ATOM 898 C CA . VAL A 1 109 ? -5.573 25.161 9.682 1.00 87.25 109 VAL A CA 1
ATOM 899 C C . VAL A 1 109 ? -5.411 23.842 10.448 1.00 87.25 109 VAL A C 1
ATOM 901 O O . VAL A 1 109 ? -6.344 23.044 10.488 1.00 87.25 109 VAL A O 1
ATOM 904 N N . LEU A 1 110 ? -4.286 23.677 11.150 1.00 89.88 110 LEU A N 1
ATOM 905 C CA . LEU A 1 110 ? -3.984 22.491 11.961 1.00 89.88 110 LEU A CA 1
ATOM 906 C C . LEU A 1 110 ? -4.952 22.348 13.150 1.00 89.88 110 LEU A C 1
ATOM 908 O O . LEU A 1 110 ? -5.381 21.249 13.512 1.00 89.88 110 LEU A O 1
ATOM 912 N N . LEU A 1 111 ? -5.299 23.469 13.792 1.00 91.00 111 LEU A 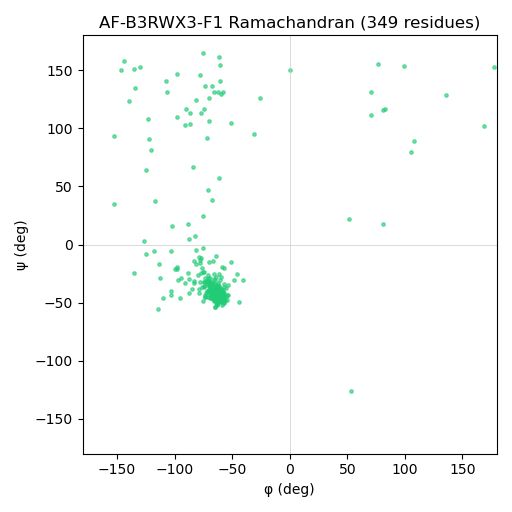N 1
ATOM 913 C CA . LEU A 1 111 ? -6.210 23.476 14.940 1.00 91.00 111 LEU A CA 1
ATOM 914 C C . LEU A 1 111 ? -7.645 23.118 14.539 1.00 91.00 111 LEU A C 1
ATOM 916 O O . LEU A 1 111 ? -8.322 22.412 15.288 1.00 91.00 111 LEU A O 1
ATOM 920 N N . VAL A 1 112 ? -8.100 23.572 13.367 1.00 92.12 112 VAL A N 1
ATOM 921 C CA . VAL A 1 112 ? -9.422 23.231 12.827 1.00 92.12 112 VAL A CA 1
ATOM 922 C C . VAL A 1 112 ? -9.511 21.736 12.522 1.00 92.12 112 VAL A C 1
ATOM 924 O O . VAL A 1 112 ? -10.463 21.103 12.980 1.00 92.12 112 VAL A O 1
ATOM 927 N N . GLU A 1 113 ? -8.516 21.146 11.849 1.00 91.19 113 GLU A N 1
ATOM 928 C CA . GLU A 1 113 ? -8.503 19.697 11.581 1.00 91.19 113 GLU A CA 1
ATOM 929 C C . GLU A 1 113 ? -8.508 18.889 12.891 1.00 91.19 113 GLU A C 1
ATOM 931 O O . GLU A 1 113 ? -9.312 17.971 13.074 1.00 91.19 113 GLU A O 1
ATOM 936 N N . THR A 1 114 ? -7.689 19.296 13.868 1.00 91.69 114 THR A N 1
ATOM 937 C CA . THR A 1 114 ? -7.633 18.644 15.188 1.00 91.69 114 THR A CA 1
ATOM 938 C C . THR A 1 114 ? -8.974 18.720 15.927 1.00 91.69 114 THR A C 1
ATOM 940 O O . THR A 1 114 ? -9.393 17.751 16.565 1.00 91.69 114 THR A O 1
ATOM 943 N N . TRP A 1 115 ? -9.670 19.859 15.847 1.00 93.88 115 TRP A N 1
ATOM 944 C CA . TRP A 1 115 ? -10.980 20.039 16.478 1.00 93.88 115 TRP A CA 1
ATOM 945 C C . TRP A 1 115 ? -12.053 19.167 15.820 1.00 93.88 115 TRP A C 1
ATOM 947 O O . TRP A 1 115 ? -12.814 18.498 16.523 1.00 93.88 115 TRP A O 1
ATOM 957 N N . ILE A 1 116 ? -12.068 19.108 14.485 1.00 93.38 116 ILE A N 1
ATOM 958 C CA . ILE A 1 116 ? -12.940 18.205 13.724 1.00 93.38 116 ILE A CA 1
ATOM 959 C C . ILE A 1 116 ? -12.674 16.749 14.133 1.00 93.38 116 ILE A C 1
ATOM 961 O O . ILE A 1 116 ? -13.617 16.013 14.433 1.00 93.38 116 ILE A O 1
ATOM 965 N N . GLY A 1 117 ? -11.403 16.351 14.247 1.00 91.12 117 GLY A N 1
ATOM 966 C CA . GLY A 1 117 ? -11.034 15.008 14.684 1.00 91.12 117 GLY A CA 1
ATOM 967 C C . GLY A 1 117 ? -11.502 14.680 16.108 1.00 91.12 117 GLY A C 1
ATOM 968 O O . GLY A 1 117 ? -12.050 13.607 16.369 1.00 91.12 117 GLY A O 1
ATOM 969 N N . TYR A 1 118 ? -11.387 15.626 17.041 1.00 90.69 118 TYR A N 1
ATOM 970 C CA . TYR A 1 118 ? -11.919 15.449 18.395 1.00 90.69 118 TYR A CA 1
ATOM 971 C C . TYR A 1 118 ? -13.440 15.213 18.397 1.00 90.69 118 TYR A C 1
ATOM 973 O O . TYR A 1 118 ? -13.924 14.302 19.076 1.00 90.69 118 TYR A O 1
ATOM 981 N N . VAL A 1 119 ? -14.193 15.996 17.615 1.00 91.88 119 VAL A N 1
ATOM 982 C CA . VAL A 1 119 ? -15.652 15.844 17.479 1.00 91.88 119 VAL A CA 1
ATOM 983 C C . VAL A 1 119 ? -16.000 14.463 16.912 1.00 91.88 119 VAL A C 1
ATOM 985 O O . VAL A 1 119 ? -16.864 13.783 17.468 1.00 91.88 119 VAL A O 1
ATOM 988 N N . ILE A 1 120 ? -15.295 14.003 15.872 1.00 89.50 120 ILE A N 1
ATOM 989 C CA . ILE A 1 120 ? -15.526 12.678 15.271 1.00 89.50 120 ILE A CA 1
ATOM 990 C C . ILE A 1 120 ? -15.323 11.563 16.308 1.00 89.50 120 ILE A C 1
ATOM 992 O O . ILE A 1 120 ? -16.191 10.709 16.479 1.00 89.50 120 ILE A O 1
ATOM 996 N N . ILE A 1 121 ? -14.219 11.598 17.060 1.00 86.50 121 ILE A N 1
ATOM 997 C CA . ILE A 1 121 ? -13.914 10.573 18.073 1.00 86.50 121 ILE A CA 1
ATOM 998 C C . ILE A 1 121 ? -14.932 10.587 19.225 1.00 86.50 121 ILE A C 1
ATOM 1000 O O . ILE A 1 121 ? -15.235 9.531 19.787 1.00 86.50 121 ILE A O 1
ATOM 1004 N N . ARG A 1 122 ? -15.454 11.766 19.595 1.00 86.31 122 ARG A N 1
ATOM 1005 C CA . ARG A 1 122 ? -16.353 11.948 20.747 1.00 86.31 122 ARG A CA 1
ATOM 1006 C C . ARG A 1 122 ? -17.800 11.526 20.486 1.00 86.31 122 ARG A C 1
ATOM 1008 O O . ARG A 1 122 ? -18.467 11.136 21.450 1.00 86.31 122 ARG A O 1
ATOM 1015 N N . PHE A 1 123 ? -18.281 11.676 19.251 1.00 83.94 123 PHE A N 1
ATOM 1016 C CA . PHE A 1 123 ? -19.700 11.528 18.897 1.00 83.94 123 PHE A CA 1
ATOM 1017 C C . PHE A 1 123 ? -20.019 10.329 17.993 1.00 83.94 123 PHE A C 1
ATOM 1019 O O . PHE A 1 123 ? -21.186 9.955 17.913 1.00 83.94 123 PHE A O 1
ATOM 1026 N N . PHE A 1 124 ? -19.031 9.720 17.330 1.00 78.25 124 PHE A N 1
ATOM 1027 C CA . PHE A 1 124 ? -19.240 8.530 16.500 1.00 78.25 124 PHE A CA 1
ATOM 1028 C C . PHE A 1 124 ? -18.672 7.288 17.178 1.00 78.25 124 PHE A C 1
ATOM 1030 O O . PHE A 1 124 ? -17.597 7.339 17.770 1.00 78.25 124 PHE A O 1
ATOM 1037 N N . ASP A 1 125 ? -19.386 6.165 17.060 1.00 68.94 125 ASP A N 1
ATOM 1038 C CA . ASP A 1 125 ? -19.048 4.962 17.824 1.00 68.94 125 ASP A CA 1
ATOM 1039 C C . ASP A 1 125 ? -18.545 3.769 17.011 1.00 68.94 125 ASP A C 1
ATOM 1041 O O . ASP A 1 125 ? -17.776 2.985 17.562 1.00 68.94 125 ASP A O 1
ATOM 1045 N N . ARG A 1 126 ? -18.952 3.619 15.740 1.00 65.19 126 ARG A N 1
ATOM 1046 C CA . ARG A 1 126 ? -18.764 2.362 14.983 1.00 65.19 126 ARG A CA 1
ATOM 1047 C C . ARG A 1 126 ? -17.888 2.456 13.726 1.00 65.19 126 ARG A C 1
ATOM 1049 O O . ARG A 1 126 ? -17.595 1.428 13.136 1.00 65.19 126 ARG A O 1
ATOM 1056 N N . HIS A 1 127 ? -17.452 3.647 13.319 1.00 77.31 127 HIS A N 1
ATOM 1057 C CA . HIS A 1 127 ? -16.647 3.849 12.101 1.00 77.31 127 HIS A CA 1
ATOM 1058 C C . HIS A 1 127 ? -15.753 5.096 12.209 1.00 77.31 127 HIS A C 1
ATOM 1060 O O . HIS A 1 127 ? -15.589 5.830 11.231 1.00 77.31 127 HIS A O 1
ATOM 1066 N N . ARG A 1 128 ? -15.231 5.396 13.407 1.00 82.00 128 ARG A N 1
ATOM 1067 C CA . ARG A 1 128 ? -14.446 6.612 13.676 1.00 82.00 128 ARG A CA 1
ATOM 1068 C C . ARG A 1 128 ? -13.271 6.725 12.710 1.00 82.00 128 ARG A C 1
ATOM 1070 O O . ARG A 1 128 ? -13.071 7.799 12.160 1.00 82.00 128 ARG A O 1
ATOM 1077 N N . GLY A 1 129 ? -12.550 5.634 12.452 1.00 81.50 129 GLY A N 1
ATOM 1078 C CA . GLY A 1 129 ? -11.395 5.582 11.556 1.00 81.50 129 GLY A CA 1
ATOM 1079 C C . GLY A 1 129 ? -11.736 5.921 10.107 1.00 81.50 129 GLY A C 1
ATOM 1080 O O . GLY A 1 129 ? -11.061 6.746 9.495 1.00 81.50 129 GLY A O 1
ATOM 1081 N N . ILE A 1 130 ? -12.819 5.347 9.571 1.00 79.88 130 ILE A N 1
ATOM 1082 C CA . ILE A 1 130 ? -13.256 5.595 8.184 1.00 79.88 130 ILE A CA 1
ATOM 1083 C C . ILE A 1 130 ? -13.775 7.027 8.035 1.00 79.88 130 ILE A C 1
ATOM 1085 O O . ILE A 1 130 ? -13.410 7.722 7.087 1.00 79.88 130 ILE A O 1
ATOM 1089 N N . ILE A 1 131 ? -14.597 7.488 8.983 1.00 83.81 131 ILE A N 1
ATOM 1090 C CA . ILE A 1 131 ? -15.130 8.856 8.982 1.00 83.81 131 ILE A CA 1
ATOM 1091 C C . ILE A 1 131 ? -13.979 9.863 9.102 1.00 83.81 131 ILE A C 1
ATOM 1093 O O . ILE A 1 131 ? -13.948 10.833 8.349 1.00 83.81 131 ILE A O 1
ATOM 1097 N N . MET A 1 132 ? -13.000 9.602 9.974 1.00 90.81 132 MET A N 1
ATOM 1098 C CA . MET A 1 132 ? -11.796 10.426 10.107 1.00 90.81 132 MET A CA 1
ATOM 1099 C C . MET A 1 132 ? -10.997 10.479 8.807 1.00 90.81 132 MET A C 1
ATOM 1101 O O . MET A 1 132 ? -10.621 11.559 8.370 1.00 90.81 132 MET A O 1
ATOM 1105 N N . ALA A 1 133 ? -10.771 9.332 8.161 1.00 86.75 133 ALA A N 1
ATOM 1106 C CA . ALA A 1 133 ? -10.016 9.265 6.914 1.00 86.75 133 ALA A CA 1
ATOM 1107 C C . ALA A 1 133 ? -10.696 10.041 5.783 1.00 86.75 133 ALA A C 1
ATOM 1109 O O . ALA A 1 133 ? -10.034 10.812 5.091 1.00 86.75 133 ALA A O 1
ATOM 1110 N N . LEU A 1 134 ? -12.014 9.889 5.622 1.00 83.69 134 LEU A N 1
ATOM 1111 C CA . LEU A 1 134 ? -12.775 10.631 4.615 1.00 83.69 134 LEU A CA 1
ATOM 1112 C C . LEU A 1 134 ? -12.729 12.137 4.879 1.00 83.69 134 LEU A C 1
ATOM 1114 O O . LEU A 1 134 ? -12.454 12.908 3.964 1.00 83.69 134 LEU A O 1
ATOM 1118 N N . VAL A 1 135 ? -12.949 12.557 6.127 1.00 88.44 135 VAL A N 1
ATOM 1119 C CA . VAL A 1 135 ? -12.959 13.977 6.492 1.00 88.44 135 VAL A CA 1
ATOM 1120 C C . VAL A 1 135 ? -11.569 14.607 6.353 1.00 88.44 135 VAL A C 1
ATOM 1122 O O . VAL A 1 135 ? -11.473 15.671 5.746 1.00 88.44 135 VAL A O 1
ATOM 1125 N N . SER A 1 136 ? -10.498 13.947 6.807 1.00 89.00 136 SER A N 1
ATOM 1126 C CA . SER A 1 136 ? -9.118 14.437 6.650 1.00 89.00 136 SER A CA 1
ATOM 1127 C C . SER A 1 136 ? -8.678 14.497 5.184 1.00 89.00 136 SER A C 1
ATOM 1129 O O . SER A 1 136 ? -8.074 15.480 4.764 1.00 89.00 136 SER A O 1
ATOM 1131 N N . VAL A 1 137 ? -9.016 13.500 4.356 1.00 85.94 137 VAL A N 1
ATOM 1132 C CA . VAL A 1 137 ? -8.698 13.545 2.915 1.00 85.94 137 VAL A CA 1
ATOM 1133 C C . VAL A 1 137 ? -9.485 14.650 2.207 1.00 85.94 137 VAL A C 1
ATOM 1135 O O . VAL A 1 137 ? -8.913 15.378 1.397 1.00 85.94 137 VAL A O 1
ATOM 1138 N N . CYS A 1 138 ? -10.773 14.824 2.520 1.00 84.56 138 CYS A N 1
ATOM 1139 C CA . CYS A 1 138 ? -11.561 15.936 1.989 1.00 84.56 138 CYS A CA 1
ATOM 1140 C C . CYS A 1 138 ? -11.005 17.294 2.433 1.00 84.56 138 CYS A C 1
ATOM 1142 O O . CYS A 1 138 ? -10.937 18.203 1.612 1.00 84.56 138 CYS A O 1
ATOM 1144 N N . TYR A 1 139 ? -10.575 17.429 3.688 1.00 87.94 139 TYR A N 1
ATOM 1145 C CA . TYR A 1 139 ? -9.956 18.648 4.205 1.00 87.94 139 TYR A CA 1
ATOM 1146 C C . TYR A 1 139 ? -8.655 18.980 3.461 1.00 87.94 139 TYR A C 1
ATOM 1148 O O . TYR A 1 139 ? -8.520 20.084 2.941 1.00 87.94 139 TYR A O 1
ATOM 1156 N N . LEU A 1 140 ? -7.761 17.997 3.289 1.00 86.94 140 LEU A N 1
ATOM 1157 C CA . LEU A 1 140 ? -6.531 18.139 2.499 1.00 86.94 140 LEU A CA 1
ATOM 1158 C C . LEU A 1 140 ? -6.814 18.572 1.056 1.00 86.94 140 LEU A C 1
ATOM 1160 O O . LEU A 1 140 ? -6.145 19.462 0.538 1.00 86.94 140 LEU A O 1
ATOM 1164 N N . MET A 1 141 ? -7.819 17.970 0.415 1.00 82.69 141 MET A N 1
ATOM 1165 C CA . MET A 1 141 ? -8.233 18.355 -0.936 1.00 82.69 141 MET A CA 1
ATOM 1166 C C . MET A 1 141 ? -8.788 19.785 -0.968 1.00 82.69 141 MET A C 1
ATOM 1168 O O . MET A 1 141 ? -8.412 20.555 -1.842 1.00 82.69 141 MET A O 1
ATOM 1172 N N . LEU A 1 142 ? -9.634 20.187 -0.016 1.00 81.81 142 LEU A N 1
ATOM 1173 C CA . LEU A 1 142 ? -10.162 21.557 0.052 1.00 81.81 142 LEU A CA 1
ATOM 1174 C C . LEU A 1 142 ? -9.052 22.595 0.270 1.00 81.81 142 LEU A C 1
ATOM 1176 O O . LEU A 1 142 ? -9.074 23.663 -0.342 1.00 81.81 142 LEU A O 1
ATOM 1180 N N . CYS A 1 143 ? -8.056 22.271 1.095 1.00 79.00 143 CYS A N 1
ATOM 1181 C CA . CYS A 1 143 ? -6.880 23.112 1.278 1.00 79.00 143 CYS A CA 1
ATOM 1182 C C . CYS A 1 143 ? -6.008 23.197 0.012 1.00 79.00 143 CYS A C 1
ATOM 1184 O O . CYS A 1 143 ? -5.438 24.256 -0.243 1.00 79.00 143 CYS A O 1
ATOM 1186 N N . GLU A 1 144 ? -5.945 22.129 -0.793 1.00 77.25 144 GLU A N 1
ATOM 1187 C CA . GLU A 1 144 ? -5.232 22.102 -2.080 1.00 77.25 144 GLU A CA 1
ATOM 1188 C C . GLU A 1 144 ? -5.984 22.868 -3.186 1.00 77.25 144 GLU A C 1
ATOM 1190 O O . GLU A 1 144 ? -5.352 23.503 -4.029 1.00 77.25 144 GLU A O 1
ATOM 1195 N N . PHE A 1 145 ? -7.322 22.821 -3.191 1.00 70.50 145 PHE A N 1
ATOM 1196 C CA . PHE A 1 145 ? -8.141 23.351 -4.285 1.00 70.50 145 PHE A CA 1
ATOM 1197 C C . PHE A 1 145 ? -8.638 24.788 -4.088 1.00 70.50 145 PHE A C 1
ATOM 1199 O O . PHE A 1 145 ? -8.845 25.463 -5.093 1.00 70.50 145 PHE A O 1
ATOM 1206 N N . GLU A 1 146 ? -8.841 25.278 -2.858 1.00 58.59 146 GLU A N 1
ATOM 1207 C CA . GLU A 1 146 ? -9.674 26.483 -2.682 1.00 58.59 146 GLU A CA 1
ATOM 1208 C C . GLU A 1 146 ? -9.154 27.575 -1.722 1.00 58.59 146 GLU A C 1
ATOM 1210 O O . GLU A 1 146 ? -9.579 28.714 -1.888 1.00 58.59 146 GLU A O 1
ATOM 1215 N N . ILE A 1 147 ? -8.291 27.332 -0.716 1.00 54.84 147 ILE A N 1
ATOM 1216 C CA . ILE A 1 147 ? -8.318 28.242 0.466 1.00 54.84 147 ILE A CA 1
ATOM 1217 C C . ILE A 1 147 ? -7.026 28.951 0.913 1.00 54.84 147 ILE A C 1
ATOM 1219 O O . ILE A 1 147 ? -7.123 29.862 1.735 1.00 54.84 147 ILE A O 1
ATOM 1223 N N . ILE A 1 148 ? -5.822 28.688 0.396 1.00 53.44 148 ILE A N 1
ATOM 1224 C CA . ILE A 1 148 ? -4.624 29.358 0.950 1.00 53.44 148 ILE A CA 1
ATOM 1225 C C . ILE A 1 148 ? -3.652 29.768 -0.154 1.00 53.44 148 ILE A C 1
ATOM 1227 O O . ILE A 1 148 ? -3.198 28.927 -0.920 1.00 53.44 148 ILE A O 1
ATOM 1231 N N . TYR A 1 149 ? -3.327 31.070 -0.204 1.00 56.56 149 TYR A N 1
ATOM 1232 C CA . TYR A 1 149 ? -2.249 31.673 -1.002 1.00 56.56 149 TYR A CA 1
ATOM 1233 C C . TYR A 1 149 ? -1.131 30.661 -1.297 1.00 56.56 149 TYR A C 1
ATOM 1235 O O . TYR A 1 149 ? -0.585 30.080 -0.354 1.00 56.56 149 TYR A O 1
ATOM 1243 N N . LEU A 1 150 ? -0.783 30.485 -2.581 1.00 57.47 150 LEU A N 1
ATOM 1244 C CA . LEU A 1 150 ? 0.146 29.460 -3.094 1.00 57.47 150 LEU A CA 1
ATOM 1245 C C . LEU A 1 150 ? 1.451 29.308 -2.288 1.00 57.47 150 LEU A C 1
ATOM 1247 O O . LEU A 1 150 ? 2.055 28.243 -2.305 1.00 57.47 150 LEU A O 1
ATOM 1251 N N . GLU A 1 151 ? 1.896 30.346 -1.586 1.00 62.56 151 GLU A N 1
ATOM 1252 C CA . GLU A 1 151 ? 3.135 30.343 -0.806 1.00 62.56 151 GLU A CA 1
ATOM 1253 C C . GLU A 1 151 ? 2.961 29.818 0.635 1.00 62.56 151 GLU A C 1
ATOM 1255 O O . GLU A 1 151 ? 3.865 29.213 1.207 1.00 62.56 151 GLU A O 1
ATOM 1260 N N . SER A 1 152 ? 1.776 29.994 1.227 1.00 67.31 152 SER A N 1
ATOM 1261 C CA . SER A 1 152 ? 1.497 29.664 2.632 1.00 67.31 152 SER A CA 1
ATOM 1262 C C . SER A 1 152 ? 1.122 28.191 2.839 1.00 67.31 152 SER A C 1
ATOM 1264 O O . SER A 1 152 ? 1.580 27.566 3.794 1.00 67.31 152 SER A O 1
ATOM 1266 N N . TRP A 1 153 ? 0.351 27.599 1.919 1.00 75.50 153 TRP A N 1
ATOM 1267 C CA . TRP A 1 153 ? -0.024 26.179 1.990 1.00 75.50 153 TRP A CA 1
ATOM 1268 C C . TRP A 1 153 ? 1.184 25.250 1.848 1.00 75.50 153 TRP A C 1
ATOM 1270 O O . TRP A 1 153 ? 1.329 24.289 2.602 1.00 75.50 153 TRP A O 1
ATOM 1280 N N . GLN A 1 154 ? 2.111 25.577 0.941 1.00 74.69 154 GLN A N 1
ATOM 1281 C CA . GLN A 1 154 ? 3.298 24.755 0.676 1.00 74.69 154 GLN A CA 1
ATOM 1282 C C . GLN A 1 154 ? 4.185 24.587 1.920 1.00 74.69 154 GLN A C 1
ATOM 1284 O O . GLN A 1 154 ? 4.793 23.533 2.102 1.00 74.69 154 GLN A O 1
ATOM 1289 N N . ARG A 1 155 ? 4.209 25.586 2.817 1.00 76.81 155 ARG A N 1
ATOM 1290 C CA . ARG A 1 155 ? 4.951 25.541 4.089 1.00 76.81 155 ARG A CA 1
ATOM 1291 C C . ARG A 1 155 ? 4.327 24.587 5.116 1.00 76.81 155 ARG A C 1
ATOM 1293 O O . ARG A 1 155 ? 5.057 24.010 5.920 1.00 76.81 155 ARG A O 1
ATOM 1300 N N . LEU A 1 156 ? 3.004 24.421 5.096 1.00 80.56 156 LEU A N 1
ATOM 1301 C CA . LEU A 1 156 ? 2.249 23.607 6.057 1.00 80.56 156 LEU A CA 1
ATOM 1302 C C . LEU A 1 156 ? 1.911 22.203 5.558 1.00 80.56 156 LEU A C 1
ATOM 1304 O O . LEU A 1 156 ? 1.702 21.306 6.373 1.00 80.56 156 LEU A O 1
ATOM 1308 N N . ARG A 1 157 ? 1.918 21.999 4.238 1.00 82.81 157 ARG A N 1
ATOM 1309 C CA . ARG A 1 157 ? 1.505 20.766 3.557 1.00 82.81 157 ARG A CA 1
ATOM 1310 C C . ARG A 1 157 ? 2.029 19.491 4.217 1.00 82.81 157 ARG A C 1
ATOM 1312 O O . ARG A 1 157 ? 1.266 18.569 4.477 1.00 82.81 157 ARG A O 1
ATOM 1319 N N . GLY A 1 158 ? 3.329 19.436 4.510 1.00 83.75 158 GLY A N 1
ATOM 1320 C CA . GLY A 1 158 ? 3.942 18.246 5.108 1.00 83.75 158 GLY A CA 1
ATOM 1321 C C . GLY A 1 158 ? 3.478 17.965 6.541 1.00 83.75 158 GLY A C 1
ATOM 1322 O O . GLY A 1 158 ? 3.343 16.808 6.925 1.00 83.75 158 GLY A O 1
ATOM 1323 N N . ILE A 1 159 ? 3.216 19.005 7.332 1.00 85.38 159 ILE A N 1
ATOM 1324 C CA . ILE A 1 159 ? 2.798 18.861 8.734 1.00 85.38 159 ILE A CA 1
ATOM 1325 C C . ILE A 1 159 ? 1.320 18.510 8.815 1.00 85.38 159 ILE A C 1
ATOM 1327 O O . ILE A 1 159 ? 0.959 17.650 9.612 1.00 85.38 159 ILE A O 1
ATOM 1331 N N . GLU A 1 160 ? 0.505 19.097 7.942 1.00 88.62 160 GLU A N 1
ATOM 1332 C CA . GLU A 1 160 ? -0.904 18.742 7.791 1.00 88.62 160 GLU A CA 1
ATOM 1333 C C . GLU A 1 160 ? -1.064 17.263 7.412 1.00 88.62 160 GLU A C 1
ATOM 1335 O O . GLU A 1 160 ? -1.803 16.524 8.051 1.00 88.62 160 GLU A O 1
ATOM 1340 N N . MET A 1 161 ? -0.281 16.771 6.443 1.00 88.00 161 MET A N 1
ATOM 1341 C CA . MET A 1 161 ? -0.287 15.349 6.076 1.00 88.00 161 MET A CA 1
ATOM 1342 C C . MET A 1 161 ? 0.055 14.439 7.261 1.00 88.00 161 MET A C 1
ATOM 1344 O O . MET A 1 161 ? -0.562 13.389 7.438 1.00 88.00 161 MET A O 1
ATOM 1348 N N . VAL A 1 162 ? 1.035 14.829 8.083 1.00 85.88 162 VAL A N 1
ATOM 1349 C CA . VAL A 1 162 ? 1.409 14.062 9.279 1.00 85.88 162 VAL A CA 1
ATOM 1350 C C . VAL A 1 162 ? 0.304 14.123 10.335 1.00 85.88 162 VAL A C 1
ATOM 1352 O O . VAL A 1 162 ? 0.032 13.102 10.966 1.00 85.88 162 VAL A O 1
ATOM 1355 N N . LEU A 1 163 ? -0.348 15.273 10.526 1.00 89.31 163 LEU A N 1
ATOM 1356 C CA . LEU A 1 163 ? -1.473 15.422 11.450 1.00 89.31 163 LEU A CA 1
ATOM 1357 C C . LEU A 1 163 ? -2.648 14.527 11.037 1.00 89.31 163 LEU A C 1
ATOM 1359 O O . LEU A 1 163 ? -3.093 13.717 11.854 1.00 89.31 163 LEU A O 1
ATOM 1363 N N . ALA A 1 164 ? -3.045 14.570 9.764 1.00 90.44 164 ALA A N 1
ATOM 1364 C CA . ALA A 1 164 ? -4.068 13.699 9.192 1.00 90.44 164 ALA A CA 1
ATOM 1365 C C . ALA A 1 164 ? -3.745 12.214 9.432 1.00 90.44 164 ALA A C 1
ATOM 1367 O O . ALA A 1 164 ? -4.572 11.462 9.949 1.00 90.44 164 ALA A O 1
ATOM 1368 N N . MET A 1 165 ? -2.504 11.785 9.161 1.00 85.25 165 MET A N 1
ATOM 1369 C CA . MET A 1 165 ? -2.069 10.406 9.430 1.00 85.25 165 MET A CA 1
ATOM 1370 C C . MET A 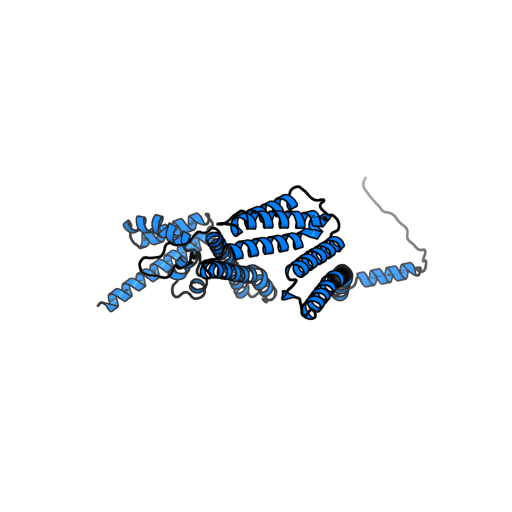1 165 ? -2.208 10.024 10.911 1.00 85.25 165 MET A C 1
ATOM 1372 O O . MET A 1 165 ? -2.596 8.898 11.222 1.00 85.25 165 MET A O 1
ATOM 1376 N N . LYS A 1 166 ? -1.899 10.941 11.836 1.00 85.69 166 LYS A N 1
ATOM 1377 C CA . LYS A 1 166 ? -2.014 10.699 13.283 1.00 85.69 166 LYS A CA 1
ATOM 1378 C C . LYS A 1 166 ? -3.467 10.635 13.746 1.00 85.69 166 LYS A C 1
ATOM 1380 O O . LYS A 1 166 ? -3.780 9.774 14.566 1.00 85.69 166 LYS A O 1
ATOM 1385 N N . LEU A 1 167 ? -4.336 11.504 13.232 1.00 86.94 167 LEU A N 1
ATOM 1386 C CA . LEU A 1 167 ? -5.764 11.509 13.561 1.00 86.94 167 LEU A CA 1
ATOM 1387 C C . LEU A 1 167 ? -6.455 10.242 13.057 1.00 86.94 167 LEU A C 1
ATOM 1389 O O . LEU A 1 167 ? -7.202 9.619 13.810 1.00 86.94 167 LEU A O 1
ATOM 1393 N N . ILE A 1 168 ? -6.148 9.813 11.829 1.00 89.81 168 ILE A N 1
ATOM 1394 C CA . ILE A 1 168 ? -6.660 8.560 11.260 1.00 89.81 168 ILE A CA 1
ATOM 1395 C C . ILE A 1 168 ? -6.179 7.367 12.086 1.00 89.81 168 ILE A C 1
ATOM 1397 O O . ILE A 1 168 ? -6.997 6.538 12.477 1.00 89.81 168 ILE A O 1
ATOM 1401 N N . ALA A 1 169 ? -4.880 7.302 12.402 1.00 84.62 169 ALA A N 1
ATOM 1402 C CA . ALA A 1 169 ? -4.326 6.227 13.224 1.00 84.62 169 ALA A CA 1
ATOM 1403 C C . ALA A 1 169 ? -5.010 6.153 14.597 1.00 84.62 169 ALA A C 1
ATOM 1405 O O . ALA A 1 169 ? -5.464 5.086 14.994 1.00 84.62 169 ALA A O 1
ATOM 1406 N N . LEU A 1 170 ? -5.175 7.292 15.280 1.00 83.81 170 LEU A N 1
ATOM 1407 C CA . LEU A 1 170 ? -5.871 7.353 16.566 1.00 83.81 170 LEU A CA 1
ATOM 1408 C C . LEU A 1 170 ? -7.335 6.902 16.451 1.00 83.81 170 LEU A C 1
ATOM 1410 O O . LEU A 1 170 ? -7.821 6.166 17.304 1.00 83.81 170 LEU A O 1
ATOM 1414 N N . ALA A 1 171 ? -8.047 7.339 15.414 1.00 83.88 171 ALA A N 1
ATOM 1415 C CA . ALA A 1 171 ? -9.446 6.982 15.213 1.00 83.88 171 ALA A CA 1
ATOM 1416 C C . ALA A 1 171 ? -9.628 5.484 14.907 1.00 83.88 171 ALA A C 1
ATOM 1418 O O . ALA A 1 171 ? -10.572 4.876 15.408 1.00 83.88 171 ALA A O 1
ATOM 1419 N N . VAL A 1 172 ? -8.703 4.882 14.152 1.00 80.38 172 VAL A N 1
ATOM 1420 C CA . VAL A 1 172 ? -8.655 3.430 13.907 1.00 80.38 172 VAL A CA 1
ATOM 1421 C C . VAL A 1 172 ? -8.298 2.666 15.183 1.00 80.38 172 VAL A C 1
ATOM 1423 O O . VAL A 1 172 ? -8.960 1.680 15.499 1.00 80.38 172 VAL A O 1
ATOM 1426 N N . ASP A 1 173 ? -7.313 3.129 15.955 1.00 76.81 173 ASP A N 1
ATOM 1427 C CA . ASP A 1 173 ? -6.924 2.493 17.220 1.00 76.81 173 ASP A CA 1
ATOM 1428 C C . ASP A 1 173 ? -8.094 2.472 18.218 1.00 76.81 173 ASP A C 1
ATOM 1430 O O . ASP A 1 173 ? -8.304 1.473 18.909 1.00 76.81 173 ASP A O 1
ATOM 1434 N N . VAL A 1 174 ? -8.902 3.539 18.251 1.00 73.19 174 VAL A N 1
ATOM 1435 C CA . VAL A 1 174 ? -10.112 3.630 19.087 1.00 73.19 174 VAL A CA 1
ATOM 1436 C C . VAL A 1 174 ? -11.237 2.710 18.588 1.00 73.19 174 VAL A C 1
ATOM 1438 O O . VAL A 1 174 ? -11.979 2.179 19.416 1.00 73.19 174 VAL A O 1
ATOM 1441 N N . ASP A 1 175 ? -11.351 2.475 17.278 1.00 72.00 175 ASP A N 1
ATOM 1442 C CA . ASP A 1 175 ? -12.304 1.513 16.699 1.00 72.00 175 ASP A CA 1
ATOM 1443 C C . ASP A 1 175 ? -11.871 0.045 16.901 1.00 72.00 175 ASP A C 1
ATOM 1445 O O . ASP A 1 175 ? -12.711 -0.851 16.919 1.00 72.00 175 ASP A O 1
ATOM 1449 N N . SER A 1 176 ? -10.572 -0.218 17.088 1.00 57.59 176 SER A N 1
ATOM 1450 C CA . SER A 1 176 ? -9.945 -1.551 16.999 1.00 57.59 176 SER A CA 1
ATOM 1451 C C . SER A 1 176 ? -10.177 -2.527 18.164 1.00 57.59 176 SER A C 1
ATOM 1453 O O . SER A 1 176 ? -9.403 -3.476 18.345 1.00 57.59 176 SER A O 1
ATOM 1455 N N . LYS A 1 177 ? -11.260 -2.396 18.938 1.00 52.91 177 LYS A N 1
ATOM 1456 C CA . LYS A 1 177 ? -11.699 -3.559 19.725 1.00 52.91 177 LYS A CA 1
ATOM 1457 C C . LYS A 1 177 ? -12.307 -4.595 18.767 1.00 52.91 177 LYS A C 1
ATOM 1459 O O . LYS A 1 177 ? -13.503 -4.556 18.510 1.00 52.91 177 LYS A O 1
ATOM 1464 N N . GLU A 1 178 ? -11.410 -5.493 18.326 1.00 53.72 178 GLU A N 1
ATOM 1465 C CA . GLU A 1 178 ? -11.554 -6.759 17.567 1.00 53.72 178 GLU A CA 1
ATOM 1466 C C . GLU A 1 178 ? -11.154 -6.721 16.067 1.00 53.72 178 GLU A C 1
ATOM 1468 O O . GLU A 1 178 ? -12.007 -6.580 15.203 1.00 53.72 178 GLU A O 1
ATOM 1473 N N . ASP A 1 179 ? -9.841 -6.796 15.744 1.00 63.06 179 ASP A N 1
ATOM 1474 C CA . ASP A 1 179 ? -9.143 -7.970 15.141 1.00 63.06 179 ASP A CA 1
ATOM 1475 C C . ASP A 1 179 ? -7.710 -7.607 14.639 1.00 63.06 179 ASP A C 1
ATOM 1477 O O . ASP A 1 179 ? -7.512 -7.044 13.561 1.00 63.06 179 ASP A O 1
ATOM 1481 N N . LEU A 1 180 ? -6.655 -7.961 15.394 1.00 65.94 180 LEU A N 1
ATOM 1482 C CA . LEU A 1 180 ? -5.229 -7.719 15.045 1.00 65.94 180 LEU A CA 1
ATOM 1483 C C . LEU A 1 180 ? -4.797 -8.319 13.689 1.00 65.94 180 LEU A C 1
ATOM 1485 O O . LEU A 1 180 ? -3.772 -7.941 13.122 1.00 65.94 180 LEU A O 1
ATOM 1489 N N . ARG A 1 181 ? -5.553 -9.293 13.179 1.00 68.88 181 ARG A N 1
ATOM 1490 C CA . ARG A 1 181 ? -5.261 -10.007 11.929 1.00 68.88 181 ARG A CA 1
ATOM 1491 C C . ARG A 1 181 ? -5.594 -9.175 10.691 1.00 68.88 181 ARG A C 1
ATOM 1493 O O . ARG A 1 181 ? -4.836 -9.221 9.725 1.00 68.88 181 ARG A O 1
ATOM 1500 N N . TRP A 1 182 ? -6.666 -8.385 10.743 1.00 72.31 182 TRP A N 1
ATOM 1501 C CA . TRP A 1 182 ? -7.080 -7.504 9.649 1.00 72.31 182 TRP A CA 1
ATOM 1502 C C . TRP A 1 182 ? -6.059 -6.385 9.415 1.00 72.31 182 TRP A C 1
ATOM 1504 O O . TRP A 1 182 ? -5.603 -6.172 8.290 1.00 72.31 182 TRP A O 1
ATOM 1514 N N . SER A 1 183 ? -5.612 -5.732 10.493 1.00 72.38 183 SER A N 1
ATOM 1515 C CA . SER A 1 183 ? -4.580 -4.694 10.407 1.00 72.38 183 SER A CA 1
ATOM 1516 C C . SER A 1 183 ? -3.235 -5.268 9.957 1.00 72.38 183 SER A C 1
ATOM 1518 O O . SER A 1 183 ? -2.558 -4.663 9.126 1.00 72.38 183 SER A O 1
ATOM 1520 N N . TYR A 1 184 ? -2.867 -6.467 10.425 1.00 80.69 184 TYR A N 1
ATOM 1521 C CA . TYR A 1 184 ? -1.684 -7.175 9.936 1.00 80.69 184 TYR A CA 1
ATOM 1522 C C . TYR A 1 184 ? -1.763 -7.473 8.431 1.00 80.69 184 TYR A C 1
ATOM 1524 O O . TYR A 1 184 ? -0.774 -7.257 7.732 1.00 80.69 184 TYR A O 1
ATOM 1532 N N . ALA A 1 185 ? -2.915 -7.919 7.916 1.00 78.50 185 ALA A N 1
ATOM 1533 C CA . ALA A 1 185 ? -3.105 -8.194 6.491 1.00 78.50 185 ALA A CA 1
ATOM 1534 C C . ALA A 1 185 ? -2.933 -6.926 5.635 1.00 78.50 185 ALA A C 1
ATOM 1536 O O . ALA A 1 185 ? -2.158 -6.935 4.678 1.00 78.50 185 ALA A O 1
ATOM 1537 N N . ILE A 1 186 ? -3.548 -5.806 6.036 1.00 82.81 186 ILE A N 1
ATOM 1538 C CA . ILE A 1 186 ? -3.391 -4.513 5.347 1.00 82.81 186 ILE A CA 1
ATOM 1539 C C . ILE A 1 186 ? -1.931 -4.050 5.381 1.00 82.81 186 ILE A C 1
ATOM 1541 O O . ILE A 1 186 ? -1.356 -3.719 4.342 1.00 82.81 186 ILE A O 1
ATOM 1545 N N . CYS A 1 187 ? -1.305 -4.063 6.560 1.00 84.56 187 CYS A N 1
ATOM 1546 C CA . CYS A 1 187 ? 0.089 -3.654 6.720 1.00 84.56 187 CYS A CA 1
ATOM 1547 C C . CYS A 1 187 ? 1.037 -4.525 5.888 1.00 84.56 187 CYS A C 1
ATOM 1549 O O . CYS A 1 187 ? 1.933 -4.000 5.228 1.00 84.56 187 CYS A O 1
ATOM 1551 N N . LYS A 1 188 ? 0.828 -5.846 5.870 1.00 87.50 188 LYS A N 1
ATOM 1552 C CA . LYS A 1 188 ? 1.610 -6.785 5.059 1.00 87.50 188 LYS A CA 1
ATOM 1553 C C . LYS A 1 188 ? 1.507 -6.446 3.570 1.00 87.50 188 LYS A C 1
ATOM 1555 O O . LYS A 1 188 ? 2.545 -6.354 2.912 1.00 87.50 188 LYS A O 1
ATOM 1560 N N . SER A 1 189 ? 0.298 -6.236 3.047 1.00 87.56 189 SER A N 1
ATOM 1561 C CA . SER A 1 189 ? 0.085 -5.970 1.617 1.00 87.56 189 SER A CA 1
ATOM 1562 C C . SER A 1 189 ? 0.627 -4.595 1.201 1.00 87.56 189 SER A C 1
ATOM 1564 O O . SER A 1 189 ? 1.260 -4.489 0.150 1.00 87.56 189 SER A O 1
ATOM 1566 N N . LEU A 1 190 ? 0.528 -3.572 2.062 1.00 88.56 190 LEU A N 1
ATOM 1567 C CA . LEU A 1 190 ? 1.143 -2.257 1.824 1.00 88.56 190 LEU A CA 1
ATOM 1568 C C . LEU A 1 190 ? 2.678 -2.298 1.848 1.00 88.56 190 LEU A C 1
ATOM 1570 O O . LEU A 1 190 ? 3.316 -1.748 0.949 1.00 88.56 190 LEU A O 1
ATOM 1574 N N . ILE A 1 191 ? 3.286 -2.967 2.836 1.00 90.12 191 ILE A N 1
ATOM 1575 C CA . ILE A 1 191 ? 4.752 -3.087 2.934 1.00 90.12 191 ILE A CA 1
ATOM 1576 C C . ILE A 1 191 ? 5.302 -3.845 1.724 1.00 90.12 191 ILE A C 1
ATOM 1578 O O . ILE A 1 191 ? 6.256 -3.391 1.089 1.00 90.12 191 ILE A O 1
ATOM 1582 N N . LEU A 1 192 ? 4.691 -4.980 1.369 1.00 90.75 192 LEU A N 1
ATOM 1583 C CA . LEU A 1 192 ? 5.123 -5.761 0.213 1.00 90.75 192 LEU A CA 1
ATOM 1584 C C . LEU A 1 192 ? 4.912 -4.989 -1.098 1.00 90.75 192 LEU A C 1
ATOM 1586 O O . LEU A 1 192 ? 5.785 -5.019 -1.966 1.00 90.75 192 LEU A O 1
ATOM 1590 N N . GLY A 1 193 ? 3.803 -4.251 -1.224 1.00 91.62 193 GLY A N 1
ATOM 1591 C CA . GLY A 1 193 ? 3.541 -3.367 -2.359 1.00 91.62 193 GLY A CA 1
ATOM 1592 C C . GLY A 1 193 ? 4.616 -2.287 -2.508 1.00 91.62 193 GLY A C 1
ATOM 1593 O O . GLY A 1 193 ? 5.153 -2.102 -3.600 1.00 91.62 193 GLY A O 1
ATOM 1594 N N . PHE A 1 194 ? 5.004 -1.634 -1.411 1.00 88.94 194 PHE A N 1
ATOM 1595 C CA . PHE A 1 194 ? 6.059 -0.619 -1.414 1.00 88.94 194 PHE A CA 1
ATOM 1596 C C . PHE A 1 194 ? 7.430 -1.189 -1.804 1.00 88.94 194 PHE A C 1
ATOM 1598 O O . PHE A 1 194 ? 8.133 -0.600 -2.627 1.00 88.94 194 PHE A O 1
ATOM 1605 N N . ILE A 1 195 ? 7.791 -2.370 -1.288 1.00 92.75 195 ILE A N 1
ATOM 1606 C CA . ILE A 1 195 ? 9.005 -3.085 -1.713 1.00 92.75 195 ILE A CA 1
ATOM 1607 C C . ILE A 1 195 ? 8.958 -3.355 -3.223 1.00 92.75 195 ILE A C 1
ATOM 1609 O O . ILE A 1 195 ? 9.946 -3.121 -3.922 1.00 92.75 195 ILE A O 1
ATOM 1613 N N . CYS A 1 196 ? 7.807 -3.790 -3.750 1.00 92.94 196 CYS A N 1
ATOM 1614 C CA . CYS A 1 196 ? 7.660 -4.036 -5.181 1.00 92.94 196 CYS A CA 1
ATOM 1615 C C . CYS A 1 196 ? 7.803 -2.760 -6.020 1.00 92.94 196 CYS A C 1
ATOM 1617 O O . CYS A 1 196 ? 8.443 -2.794 -7.071 1.00 92.94 196 CYS A O 1
ATOM 1619 N N . LEU A 1 197 ? 7.283 -1.628 -5.540 1.00 89.94 197 LEU A N 1
ATOM 1620 C CA . LEU A 1 197 ? 7.437 -0.328 -6.193 1.00 89.94 197 LEU A CA 1
ATOM 1621 C C . LEU A 1 197 ? 8.910 0.109 -6.259 1.00 89.94 197 LEU A C 1
ATOM 1623 O O . LEU A 1 197 ? 9.380 0.527 -7.318 1.00 89.94 197 LEU A O 1
ATOM 1627 N N . ILE A 1 198 ? 9.660 -0.048 -5.160 1.00 89.19 198 ILE A N 1
ATOM 1628 C CA . ILE A 1 198 ? 11.103 0.249 -5.120 1.00 89.19 198 ILE A CA 1
ATOM 1629 C C . ILE A 1 198 ? 11.864 -0.629 -6.116 1.00 89.19 198 ILE A C 1
ATOM 1631 O O . ILE A 1 198 ? 12.701 -0.122 -6.869 1.00 89.19 198 ILE A O 1
ATOM 1635 N N . ILE A 1 199 ? 11.571 -1.932 -6.148 1.00 90.62 199 ILE A N 1
ATOM 1636 C CA . ILE A 1 199 ? 12.230 -2.860 -7.077 1.00 90.62 199 ILE A CA 1
ATOM 1637 C C . ILE A 1 199 ? 11.914 -2.476 -8.526 1.00 90.62 199 ILE A C 1
ATOM 1639 O O . ILE A 1 199 ? 12.814 -2.399 -9.367 1.00 90.62 199 ILE A O 1
ATOM 1643 N N . SER A 1 200 ? 10.642 -2.185 -8.801 1.00 92.56 200 SER A N 1
ATOM 1644 C CA . SER A 1 200 ? 10.148 -1.828 -10.126 1.00 92.56 200 SER A CA 1
ATOM 1645 C C . SER A 1 200 ? 10.790 -0.559 -10.676 1.00 92.56 200 SER A C 1
ATOM 1647 O O . SER A 1 200 ? 11.182 -0.553 -11.844 1.00 92.56 200 SER A O 1
ATOM 1649 N N . THR A 1 201 ? 10.905 0.494 -9.865 1.00 85.44 201 THR A N 1
ATOM 1650 C CA . THR A 1 201 ? 11.260 1.840 -10.345 1.00 85.44 201 THR A CA 1
ATOM 1651 C C . THR A 1 201 ? 12.710 2.211 -10.059 1.00 85.44 201 THR A C 1
ATOM 1653 O O . THR A 1 201 ? 13.381 2.742 -10.940 1.00 85.44 201 THR A O 1
ATOM 1656 N N . CYS A 1 202 ? 13.220 1.927 -8.858 1.00 86.69 202 CYS A N 1
ATOM 1657 C CA . CYS A 1 202 ? 14.539 2.399 -8.419 1.00 86.69 202 CYS A CA 1
ATOM 1658 C C . CYS A 1 202 ? 15.636 1.357 -8.660 1.00 86.69 202 CYS A C 1
ATOM 1660 O O . CYS A 1 202 ? 16.705 1.675 -9.172 1.00 86.69 202 CYS A O 1
ATOM 1662 N N . VAL A 1 203 ? 15.376 0.095 -8.309 1.00 86.44 203 VAL A N 1
ATOM 1663 C CA . VAL A 1 203 ? 16.387 -0.970 -8.425 1.00 86.44 203 VAL A CA 1
ATOM 1664 C C . VAL A 1 203 ? 16.588 -1.366 -9.884 1.00 86.44 203 VAL A C 1
ATOM 1666 O O . VAL A 1 203 ? 17.723 -1.483 -10.342 1.00 86.44 203 VAL A O 1
ATOM 1669 N N . SER A 1 204 ? 15.496 -1.535 -10.637 1.00 85.19 204 SER A N 1
ATOM 1670 C CA . SER A 1 204 ? 15.570 -1.926 -12.048 1.00 85.19 204 SER A CA 1
ATOM 1671 C C . SER A 1 204 ? 16.265 -0.874 -12.926 1.00 85.19 204 SER A C 1
ATOM 1673 O O . SER A 1 204 ? 16.985 -1.240 -13.856 1.00 85.19 204 SER A O 1
ATOM 1675 N N . SER A 1 205 ? 16.076 0.418 -12.625 1.00 83.06 205 SER A N 1
ATOM 1676 C CA . SER A 1 205 ? 16.675 1.533 -13.364 1.00 83.06 205 SER A CA 1
ATOM 1677 C C . SER A 1 205 ? 18.159 1.687 -13.034 1.00 83.06 205 SER A C 1
ATOM 1679 O O . SER A 1 205 ? 18.974 1.681 -13.956 1.00 83.06 205 SER A O 1
ATOM 1681 N N . GLY A 1 206 ? 18.528 1.690 -11.748 1.00 82.06 206 GLY A N 1
ATOM 1682 C CA . GLY A 1 206 ? 19.930 1.777 -11.323 1.00 82.06 206 GLY A CA 1
ATOM 1683 C C . GLY A 1 206 ? 20.788 0.606 -11.822 1.00 82.06 206 GLY A C 1
ATOM 1684 O O . GLY A 1 206 ? 21.896 0.805 -12.318 1.00 82.06 206 GLY A O 1
ATOM 1685 N N . LEU A 1 207 ? 20.263 -0.626 -11.781 1.00 84.38 207 LEU A N 1
ATOM 1686 C CA . LEU A 1 207 ? 20.968 -1.801 -12.319 1.00 84.38 207 LEU A CA 1
ATOM 1687 C C . LEU A 1 207 ? 21.077 -1.786 -13.848 1.00 84.38 207 LEU A C 1
ATOM 1689 O O . LEU A 1 207 ? 22.016 -2.360 -14.398 1.00 84.38 207 LEU A O 1
ATOM 1693 N N . ARG A 1 208 ? 20.129 -1.153 -14.549 1.00 81.38 208 ARG A N 1
ATOM 1694 C CA . ARG A 1 208 ? 20.166 -1.048 -16.013 1.00 81.38 208 ARG A CA 1
ATOM 1695 C C . ARG A 1 208 ? 21.258 -0.089 -16.471 1.00 81.38 208 ARG A C 1
ATOM 1697 O O . ARG A 1 208 ? 21.931 -0.399 -17.445 1.00 81.38 208 ARG A O 1
ATOM 1704 N N . GLU A 1 209 ? 21.439 1.025 -15.769 1.00 81.19 209 GLU A N 1
ATOM 1705 C CA . GLU A 1 209 ? 22.501 1.996 -16.052 1.00 81.19 209 GLU A CA 1
ATOM 1706 C C . GLU A 1 209 ? 23.897 1.398 -15.819 1.00 81.19 209 GLU A C 1
ATOM 1708 O O . GLU A 1 209 ? 24.799 1.590 -16.629 1.00 81.19 209 GLU A O 1
ATOM 1713 N N . HIS A 1 210 ? 24.058 0.593 -14.762 1.00 79.62 210 HIS A N 1
ATOM 1714 C CA . HIS A 1 210 ? 25.323 -0.086 -14.459 1.00 79.62 210 HIS A CA 1
ATOM 1715 C C . HIS A 1 210 ? 25.577 -1.350 -15.305 1.00 79.62 210 HIS A C 1
ATOM 1717 O O . HIS A 1 210 ? 26.668 -1.922 -15.291 1.00 79.62 210 HIS A O 1
ATOM 1723 N N . SER A 1 211 ? 24.577 -1.832 -16.043 1.00 78.12 211 SER A N 1
ATOM 1724 C CA . SER A 1 211 ? 24.736 -2.995 -16.912 1.00 78.12 211 SER A CA 1
ATOM 1725 C C . SER A 1 211 ? 25.528 -2.593 -18.159 1.00 78.12 211 SER A C 1
ATOM 1727 O O . SER A 1 211 ? 25.030 -1.820 -18.970 1.00 78.12 211 SER A O 1
ATOM 1729 N N . ASN A 1 212 ? 26.721 -3.176 -18.350 1.00 73.56 212 ASN A N 1
ATOM 1730 C CA . ASN A 1 212 ? 27.633 -2.997 -19.499 1.00 73.56 212 ASN A CA 1
ATOM 1731 C C . ASN A 1 212 ? 27.025 -3.431 -20.859 1.00 73.56 212 ASN A C 1
ATOM 1733 O O . ASN A 1 212 ? 27.544 -4.323 -21.529 1.00 73.56 212 ASN A O 1
ATOM 1737 N N . ASN A 1 213 ? 25.889 -2.859 -21.266 1.00 75.31 213 ASN A N 1
ATOM 1738 C CA . ASN A 1 213 ? 25.150 -3.146 -22.500 1.00 75.31 213 ASN A CA 1
ATOM 1739 C C . ASN A 1 213 ? 24.829 -4.634 -22.760 1.00 75.31 213 ASN A C 1
ATOM 1741 O O . ASN A 1 213 ? 24.543 -5.027 -23.894 1.00 75.31 213 ASN A O 1
ATOM 1745 N N . ASN A 1 214 ? 24.819 -5.483 -21.726 1.00 87.88 214 ASN A N 1
ATOM 1746 C CA . ASN A 1 214 ? 24.410 -6.874 -21.881 1.00 87.88 214 ASN A CA 1
ATOM 1747 C C . ASN A 1 214 ? 22.897 -6.947 -22.137 1.00 87.88 214 ASN A C 1
ATOM 1749 O O . ASN A 1 214 ? 22.082 -6.772 -21.229 1.00 87.88 214 ASN A O 1
ATOM 1753 N N . LYS A 1 215 ? 22.528 -7.247 -23.388 1.00 89.88 215 LYS A N 1
ATOM 1754 C CA . LYS A 1 215 ? 21.135 -7.322 -23.851 1.00 89.88 215 LYS A CA 1
ATOM 1755 C C . LYS A 1 215 ? 20.267 -8.248 -22.994 1.00 89.88 215 LYS A C 1
ATOM 1757 O O . LYS A 1 215 ? 19.101 -7.936 -22.776 1.00 89.88 215 LYS A O 1
ATOM 1762 N N . TRP A 1 216 ? 20.824 -9.344 -22.473 1.00 90.25 216 TRP A N 1
ATOM 1763 C CA . TRP A 1 216 ? 20.084 -10.311 -21.656 1.00 90.25 216 TRP A CA 1
ATOM 1764 C C . TRP A 1 216 ? 19.756 -9.775 -20.265 1.00 90.25 216 TRP A C 1
ATOM 1766 O O . TRP A 1 216 ? 18.630 -9.929 -19.802 1.00 90.25 216 TRP A O 1
ATOM 1776 N N . ILE A 1 217 ? 20.710 -9.091 -19.630 1.00 88.56 217 ILE A N 1
ATOM 1777 C CA . ILE A 1 217 ? 20.498 -8.453 -18.324 1.00 88.56 217 ILE A CA 1
ATOM 1778 C C . ILE A 1 217 ? 19.476 -7.328 -18.467 1.00 88.56 217 ILE A C 1
ATOM 1780 O O . ILE A 1 217 ? 18.545 -7.235 -17.675 1.00 88.56 217 ILE A O 1
ATOM 1784 N N . ILE A 1 218 ? 19.594 -6.523 -19.524 1.00 88.69 218 ILE A N 1
ATOM 1785 C CA . ILE A 1 218 ? 18.648 -5.443 -19.818 1.00 88.69 218 ILE A CA 1
ATOM 1786 C C . ILE A 1 218 ? 17.238 -6.001 -20.057 1.00 88.69 218 ILE A C 1
ATOM 1788 O O . ILE A 1 218 ? 16.274 -5.465 -19.512 1.00 88.69 218 ILE A O 1
ATOM 1792 N N . ALA A 1 219 ? 17.104 -7.087 -20.826 1.00 89.62 219 ALA A N 1
ATOM 1793 C CA . ALA A 1 219 ? 15.821 -7.747 -21.059 1.00 89.62 219 ALA A CA 1
ATOM 1794 C C . ALA A 1 219 ? 15.223 -8.313 -19.760 1.00 89.62 219 ALA A C 1
ATOM 1796 O O . ALA A 1 219 ? 14.046 -8.085 -19.479 1.00 89.62 219 ALA A O 1
ATOM 1797 N N . TRP A 1 220 ? 16.039 -8.979 -18.937 1.00 90.94 220 TRP A N 1
ATOM 1798 C CA . TRP A 1 220 ? 15.617 -9.511 -17.641 1.00 90.94 220 TRP A CA 1
ATOM 1799 C C . TRP A 1 220 ? 15.181 -8.403 -16.675 1.00 90.94 220 TRP A C 1
ATOM 1801 O O . TRP A 1 220 ? 14.096 -8.496 -16.111 1.00 90.94 220 TRP A O 1
ATOM 1811 N N . LEU A 1 221 ? 15.952 -7.317 -16.549 1.00 90.88 221 LEU A N 1
ATOM 1812 C CA . LEU A 1 221 ? 15.595 -6.149 -15.732 1.00 90.88 221 LEU A CA 1
ATOM 1813 C C . LEU A 1 221 ? 14.320 -5.462 -16.239 1.00 90.88 221 LEU A C 1
ATOM 1815 O O . LEU A 1 221 ? 13.538 -4.940 -15.446 1.00 90.88 221 LEU A O 1
ATOM 1819 N N . SER A 1 222 ? 14.082 -5.471 -17.555 1.00 89.81 222 SER A N 1
ATOM 1820 C CA . SER A 1 222 ? 12.836 -4.965 -18.144 1.00 89.81 222 SER A CA 1
ATOM 1821 C C . SER A 1 222 ? 11.635 -5.811 -17.756 1.00 89.81 222 SER A C 1
ATOM 1823 O O . SER A 1 222 ? 10.606 -5.269 -17.362 1.00 89.81 222 SER A O 1
ATOM 1825 N N . ALA A 1 223 ? 11.779 -7.134 -17.842 1.00 90.00 223 ALA A N 1
ATOM 1826 C CA . ALA A 1 223 ? 10.745 -8.060 -17.408 1.00 90.00 223 ALA A CA 1
ATOM 1827 C C . ALA A 1 223 ? 10.502 -7.933 -15.896 1.00 90.00 223 ALA A C 1
ATOM 1829 O O . ALA A 1 223 ? 9.353 -7.875 -15.474 1.00 90.00 223 ALA A O 1
ATOM 1830 N N . LEU A 1 224 ? 11.565 -7.815 -15.094 1.00 91.62 224 LEU A N 1
ATOM 1831 C CA . LEU A 1 224 ? 11.495 -7.627 -13.645 1.00 91.62 224 LEU A CA 1
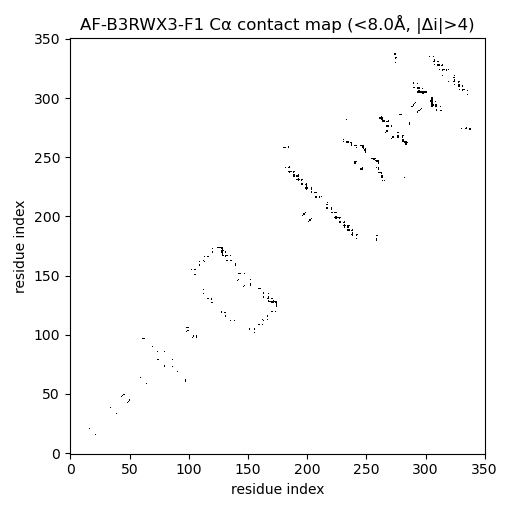ATOM 1832 C C . LEU A 1 224 ? 10.694 -6.371 -13.277 1.00 91.62 224 LEU A C 1
ATOM 1834 O O . LEU A 1 224 ? 9.759 -6.458 -12.489 1.00 91.62 224 LEU A O 1
ATOM 1838 N N . SER A 1 225 ? 11.010 -5.222 -13.883 1.00 92.75 225 SER A N 1
ATOM 1839 C CA . SER A 1 225 ? 10.277 -3.968 -13.652 1.00 92.75 225 SER A CA 1
ATOM 1840 C C . SER A 1 225 ? 8.783 -4.110 -13.981 1.00 92.75 225 SER A C 1
ATOM 1842 O O . SER A 1 225 ? 7.921 -3.754 -13.175 1.00 92.75 225 SER A O 1
ATOM 1844 N N . PHE A 1 226 ? 8.455 -4.740 -15.114 1.00 90.31 226 PHE A N 1
ATOM 1845 C CA . PHE A 1 226 ? 7.064 -4.999 -15.491 1.00 90.31 226 PHE A CA 1
ATOM 1846 C C . PHE A 1 226 ? 6.341 -5.925 -14.495 1.00 90.31 226 PHE A C 1
ATOM 1848 O O . PHE A 1 226 ? 5.224 -5.625 -14.080 1.00 90.31 226 PHE A O 1
ATOM 1855 N N . ARG A 1 227 ? 6.975 -7.018 -14.048 1.00 92.94 227 ARG A N 1
ATOM 1856 C CA . ARG A 1 227 ? 6.369 -7.932 -13.062 1.00 92.94 227 ARG A CA 1
ATOM 1857 C C . ARG A 1 227 ? 6.136 -7.259 -11.710 1.00 92.94 227 ARG A C 1
ATOM 1859 O O . ARG A 1 227 ? 5.042 -7.338 -11.162 1.00 92.94 227 ARG A O 1
ATOM 1866 N N . PHE A 1 228 ? 7.142 -6.563 -11.187 1.00 94.12 228 PHE A N 1
ATOM 1867 C CA . PHE A 1 228 ? 7.055 -5.941 -9.866 1.00 94.12 228 PHE A CA 1
ATOM 1868 C C . PHE A 1 228 ? 6.106 -4.733 -9.838 1.00 94.12 228 PHE A C 1
ATOM 1870 O O . PHE A 1 228 ? 5.432 -4.527 -8.829 1.00 94.12 228 PHE A O 1
ATOM 1877 N N . SER A 1 229 ? 5.960 -3.988 -10.941 1.00 93.75 229 SER A N 1
ATOM 1878 C CA . SER A 1 229 ? 4.900 -2.971 -11.051 1.00 93.75 229 SER A CA 1
ATOM 1879 C C . SER A 1 229 ? 3.501 -3.594 -11.020 1.00 93.75 229 SER A C 1
ATOM 1881 O O . SER A 1 229 ? 2.628 -3.086 -10.317 1.00 93.75 229 SER A O 1
ATOM 1883 N N . HIS A 1 230 ? 3.294 -4.730 -11.696 1.00 92.00 230 HIS A N 1
ATOM 1884 C CA . HIS A 1 230 ? 2.035 -5.476 -11.623 1.00 92.00 230 HIS A CA 1
ATOM 1885 C C . HIS A 1 230 ? 1.744 -5.959 -10.191 1.00 92.00 230 HIS A C 1
ATOM 1887 O O . HIS A 1 230 ? 0.637 -5.761 -9.689 1.00 92.00 230 HIS A O 1
ATOM 1893 N N . TYR A 1 231 ? 2.739 -6.522 -9.492 1.00 94.25 231 TYR A N 1
ATOM 1894 C CA . TYR A 1 231 ? 2.586 -6.927 -8.086 1.00 94.25 231 TYR A CA 1
ATOM 1895 C C . TYR A 1 231 ? 2.204 -5.751 -7.189 1.00 94.25 231 TYR A C 1
ATOM 1897 O O . TYR A 1 231 ? 1.306 -5.892 -6.364 1.00 94.25 231 TYR A O 1
ATOM 1905 N N . PHE A 1 232 ? 2.834 -4.587 -7.374 1.00 94.06 232 PHE A N 1
ATOM 1906 C CA . PHE A 1 232 ? 2.485 -3.371 -6.641 1.00 94.06 232 PHE A CA 1
ATOM 1907 C C . PHE A 1 232 ? 1.011 -2.988 -6.834 1.00 94.06 232 PHE A C 1
ATOM 1909 O O . PHE A 1 232 ? 0.315 -2.746 -5.846 1.00 94.06 232 PHE A O 1
ATOM 1916 N N . VAL A 1 233 ? 0.516 -2.975 -8.077 1.00 92.75 233 VAL A N 1
ATOM 1917 C CA . VAL A 1 233 ? -0.887 -2.634 -8.370 1.00 92.75 233 VAL A CA 1
ATOM 1918 C C . VAL A 1 233 ? -1.845 -3.625 -7.703 1.00 92.75 233 VAL A C 1
ATOM 1920 O O . VAL A 1 233 ? -2.784 -3.208 -7.026 1.00 92.75 233 VAL A O 1
ATOM 1923 N N . CYS A 1 234 ? -1.586 -4.930 -7.820 1.00 90.62 234 CYS A N 1
ATOM 1924 C CA . CYS A 1 234 ? -2.431 -5.957 -7.212 1.00 90.62 234 CYS A CA 1
ATOM 1925 C C . CYS A 1 234 ? -2.415 -5.912 -5.674 1.00 90.62 234 CYS A C 1
ATOM 1927 O O . CYS A 1 234 ? -3.479 -5.955 -5.061 1.00 90.62 234 CYS A O 1
ATOM 1929 N N . LEU A 1 235 ? -1.247 -5.760 -5.045 1.00 90.81 235 LEU A N 1
ATOM 1930 C CA . LEU A 1 235 ? -1.125 -5.676 -3.582 1.00 90.81 235 LEU A CA 1
ATOM 1931 C C . LEU A 1 235 ? -1.753 -4.394 -3.020 1.00 90.81 235 LEU A C 1
ATOM 1933 O O . LEU A 1 235 ? -2.353 -4.417 -1.947 1.00 90.81 235 LEU A O 1
ATOM 1937 N N . THR A 1 236 ? -1.673 -3.289 -3.765 1.00 86.25 236 THR A N 1
ATOM 1938 C CA . THR A 1 236 ? -2.377 -2.046 -3.421 1.00 86.25 236 THR A CA 1
ATOM 1939 C C . THR A 1 236 ? -3.887 -2.243 -3.522 1.00 86.25 236 THR A C 1
ATOM 1941 O O . THR A 1 236 ? -4.606 -1.857 -2.608 1.00 86.25 236 THR A O 1
ATOM 1944 N N . SER A 1 237 ? -4.377 -2.908 -4.576 1.00 89.69 237 SER A N 1
ATOM 1945 C CA . SER A 1 237 ? -5.809 -3.203 -4.723 1.00 89.69 237 SER A CA 1
ATOM 1946 C C . SER A 1 237 ? -6.344 -4.127 -3.621 1.00 89.69 237 SER A C 1
ATOM 1948 O O . SER A 1 237 ? -7.460 -3.931 -3.143 1.00 89.69 237 SER A O 1
ATOM 1950 N N . GLU A 1 238 ? -5.533 -5.083 -3.163 1.00 86.06 238 GLU A N 1
ATOM 1951 C CA . GLU A 1 238 ? -5.836 -5.945 -2.020 1.00 86.06 238 GLU A CA 1
ATOM 1952 C C . GLU A 1 238 ? -5.913 -5.136 -0.720 1.00 86.06 238 GLU A C 1
ATOM 1954 O O . GLU A 1 238 ? -6.910 -5.227 -0.005 1.00 86.06 238 GLU A O 1
ATOM 1959 N N . ALA A 1 239 ? -4.926 -4.272 -0.455 1.00 85.88 239 ALA A N 1
ATOM 1960 C CA . ALA A 1 239 ? -4.942 -3.389 0.709 1.00 85.88 239 ALA A CA 1
ATOM 1961 C C . ALA A 1 239 ? -6.156 -2.444 0.703 1.00 85.88 239 ALA A C 1
ATOM 1963 O O . ALA A 1 239 ? -6.797 -2.272 1.736 1.00 85.88 239 ALA A O 1
ATOM 1964 N N . THR A 1 240 ? -6.512 -1.869 -0.452 1.00 84.19 240 THR A N 1
ATOM 1965 C CA . THR A 1 240 ? -7.700 -1.010 -0.595 1.00 84.19 240 THR A CA 1
ATOM 1966 C C . THR A 1 240 ? -8.998 -1.793 -0.389 1.00 84.19 240 THR A C 1
ATOM 1968 O O . THR A 1 240 ? -9.895 -1.302 0.292 1.00 84.19 240 THR A O 1
ATOM 1971 N N . SER A 1 241 ? -9.095 -3.017 -0.916 1.00 78.75 241 SER A N 1
ATOM 1972 C CA . SER A 1 241 ? -10.282 -3.870 -0.744 1.00 78.75 241 SER A CA 1
ATOM 1973 C C . SER A 1 241 ? -10.468 -4.269 0.725 1.00 78.75 241 SER A C 1
ATOM 1975 O O . SER A 1 241 ? -11.554 -4.096 1.278 1.00 78.75 241 SER A O 1
ATOM 1977 N N . LEU A 1 242 ? -9.391 -4.680 1.403 1.00 77.06 242 LEU A N 1
ATOM 1978 C CA . LEU A 1 242 ? -9.409 -4.998 2.834 1.00 77.06 242 LEU A CA 1
ATOM 1979 C C . LEU A 1 242 ? -9.715 -3.764 3.698 1.00 77.06 242 LEU A C 1
ATOM 1981 O O . LEU A 1 242 ? -10.500 -3.861 4.641 1.00 77.06 242 LEU A O 1
ATOM 1985 N N . ALA A 1 243 ? -9.159 -2.595 3.357 1.00 77.19 243 ALA A N 1
ATOM 1986 C CA . ALA A 1 243 ? -9.453 -1.329 4.034 1.00 77.19 243 ALA A CA 1
ATOM 1987 C C . ALA A 1 243 ? -10.914 -0.884 3.848 1.00 77.19 243 ALA A C 1
ATOM 1989 O O . ALA A 1 243 ? -11.483 -0.261 4.740 1.00 77.19 243 ALA A O 1
ATOM 1990 N N . SER A 1 244 ? -11.537 -1.236 2.717 1.00 76.06 244 SER A N 1
ATOM 1991 C CA . SER A 1 244 ? -12.963 -0.989 2.456 1.00 76.06 244 SER A CA 1
ATOM 1992 C C . SER A 1 244 ? -13.908 -1.943 3.201 1.00 76.06 244 SER A C 1
ATOM 1994 O O . SER A 1 244 ? -15.124 -1.789 3.116 1.00 76.06 244 SER A O 1
ATOM 1996 N N . GLY A 1 245 ? -13.364 -2.915 3.944 1.00 68.44 245 GLY A N 1
ATOM 1997 C CA . GLY A 1 245 ? -14.144 -3.920 4.664 1.00 68.44 245 GLY A CA 1
ATOM 1998 C C . GLY A 1 245 ? -14.620 -5.079 3.787 1.00 68.44 245 GLY A C 1
ATOM 1999 O O . GLY A 1 245 ? -15.539 -5.787 4.183 1.00 68.44 245 GLY A O 1
ATOM 2000 N N . TYR A 1 246 ? -14.018 -5.284 2.610 1.00 68.00 246 TYR A N 1
ATOM 2001 C CA . TYR A 1 246 ? -14.300 -6.434 1.752 1.00 68.00 246 TYR A CA 1
ATOM 2002 C C . TYR A 1 246 ? -13.425 -7.624 2.171 1.00 68.00 246 TYR A C 1
ATOM 2004 O O . TYR A 1 246 ? -12.200 -7.577 2.041 1.00 68.00 246 TYR A O 1
ATOM 2012 N N . PHE A 1 247 ? -14.046 -8.685 2.685 1.00 67.56 247 PHE A N 1
ATOM 2013 C CA . PHE A 1 247 ? -13.385 -9.920 3.116 1.00 67.56 247 PHE A CA 1
ATOM 2014 C C . PHE A 1 247 ? -14.077 -11.143 2.504 1.00 67.56 247 PHE A C 1
ATOM 2016 O O . PHE A 1 247 ? -15.262 -11.098 2.176 1.00 67.56 247 PHE A O 1
ATOM 2023 N N . ASN A 1 248 ? -13.327 -12.232 2.328 1.00 57.72 248 ASN A N 1
ATOM 2024 C CA . ASN A 1 248 ? -13.890 -13.499 1.869 1.00 57.72 248 ASN A CA 1
ATOM 2025 C C . ASN A 1 248 ? -14.700 -14.144 3.004 1.00 57.72 248 ASN A C 1
ATOM 2027 O O . ASN A 1 248 ? -14.248 -14.167 4.150 1.00 57.72 248 ASN A O 1
ATOM 2031 N N . GLU A 1 249 ? -15.889 -14.669 2.692 1.00 48.25 249 GLU A N 1
ATOM 2032 C CA . GLU A 1 249 ? -16.645 -15.498 3.635 1.00 48.25 249 GLU A CA 1
ATOM 2033 C C . GLU A 1 249 ? -15.821 -16.750 3.999 1.00 48.25 249 GLU A C 1
ATOM 2035 O O . GLU A 1 249 ? -15.142 -17.307 3.127 1.00 48.25 249 GLU A O 1
ATOM 2040 N N . PRO A 1 250 ? -15.831 -17.192 5.270 1.00 48.41 250 PRO A N 1
ATOM 2041 C CA . PRO A 1 250 ? -15.104 -18.384 5.682 1.00 48.41 250 PRO A CA 1
ATOM 2042 C C . PRO A 1 250 ? -15.599 -19.606 4.898 1.00 48.41 250 PRO A C 1
ATOM 2044 O O . PRO A 1 250 ? -16.796 -19.869 4.811 1.00 48.41 250 PRO A O 1
ATOM 2047 N N . HIS A 1 251 ? -14.656 -20.354 4.328 1.00 41.12 251 HIS A N 1
ATOM 2048 C CA . HIS A 1 251 ? -14.931 -21.652 3.718 1.00 41.12 251 HIS A CA 1
ATOM 2049 C C . HIS A 1 251 ? -15.325 -22.640 4.831 1.00 41.12 251 HIS A C 1
ATOM 2051 O O . HIS A 1 251 ? -14.650 -22.663 5.860 1.00 41.12 251 HIS A O 1
ATOM 2057 N N . GLU A 1 252 ? -16.366 -23.458 4.620 1.00 45.69 252 GLU A N 1
ATOM 2058 C CA . GLU A 1 252 ? -16.983 -24.362 5.624 1.00 45.69 252 GLU A CA 1
ATOM 2059 C C . GLU A 1 252 ? -16.007 -25.292 6.385 1.00 45.69 252 GLU A C 1
ATOM 2061 O O . GLU A 1 252 ? -16.364 -25.801 7.445 1.00 45.69 252 GLU A O 1
ATOM 2066 N N . ASP A 1 253 ? -14.768 -25.461 5.912 1.00 46.59 253 ASP A N 1
ATOM 2067 C CA . ASP A 1 253 ? -13.769 -26.374 6.482 1.00 46.59 253 ASP A CA 1
ATOM 2068 C C . ASP A 1 253 ? -12.670 -25.694 7.333 1.00 46.59 253 ASP A C 1
ATOM 2070 O O . ASP A 1 253 ? -11.849 -26.388 7.934 1.00 46.59 253 ASP A O 1
ATOM 2074 N N . ASN A 1 254 ? -12.624 -24.355 7.411 1.00 39.19 254 ASN A N 1
ATOM 2075 C CA . ASN A 1 254 ? -11.609 -23.618 8.180 1.00 39.19 254 ASN A CA 1
ATOM 2076 C C . ASN A 1 254 ? -12.258 -22.698 9.229 1.00 39.19 254 ASN A C 1
ATOM 2078 O O . ASN A 1 254 ? -12.771 -21.631 8.907 1.00 39.19 254 ASN A O 1
ATOM 2082 N N . GLU A 1 255 ? -12.144 -23.060 10.513 1.00 43.09 255 GLU A N 1
ATOM 2083 C CA . GLU A 1 255 ? -12.605 -22.246 11.659 1.00 43.09 255 GLU A CA 1
ATOM 2084 C C . GLU A 1 255 ? -11.865 -20.898 11.811 1.00 43.09 255 GLU A C 1
ATOM 2086 O O . GLU A 1 255 ? -12.255 -20.045 12.609 1.00 43.09 255 GLU A O 1
ATOM 2091 N N . SER A 1 256 ? -10.786 -20.670 11.059 1.00 44.44 256 SER A N 1
ATOM 2092 C CA . SER A 1 256 ? -10.101 -19.382 11.025 1.00 44.44 256 SER A CA 1
ATOM 2093 C C . SER A 1 256 ? -10.688 -18.484 9.937 1.00 44.44 256 SER A C 1
ATOM 2095 O O . SER A 1 256 ? -10.520 -18.784 8.756 1.00 44.44 256 SER A O 1
ATOM 2097 N N . LEU A 1 257 ? -11.281 -17.347 10.331 1.00 45.88 257 LEU A N 1
ATOM 2098 C CA . LEU A 1 257 ? -11.500 -16.203 9.438 1.00 45.88 257 LEU A CA 1
ATOM 2099 C C . LEU A 1 257 ? -10.170 -15.866 8.752 1.00 45.88 257 LEU A C 1
ATOM 2101 O O . LEU A 1 257 ? -9.249 -15.333 9.383 1.00 45.88 257 LEU A O 1
ATOM 2105 N N . ASP A 1 258 ? -10.052 -16.238 7.481 1.00 51.41 258 ASP A N 1
ATOM 2106 C CA . ASP A 1 258 ? -8.860 -15.968 6.699 1.00 51.41 258 ASP A CA 1
ATOM 2107 C C . ASP A 1 258 ? -9.059 -14.622 6.007 1.00 51.41 258 ASP A C 1
ATOM 2109 O O . ASP A 1 258 ? -9.812 -14.488 5.043 1.00 51.41 258 ASP A O 1
ATOM 2113 N N . TRP A 1 259 ? -8.419 -13.592 6.558 1.00 53.62 259 TRP A N 1
ATOM 2114 C CA . TRP A 1 259 ? -8.450 -12.205 6.083 1.00 53.62 259 TRP A CA 1
ATOM 2115 C C . TRP A 1 259 ? -7.678 -12.035 4.756 1.00 53.62 259 TRP A C 1
ATOM 2117 O O . TRP A 1 259 ? -6.838 -11.150 4.613 1.00 53.62 259 TRP A O 1
ATOM 2127 N N . GLN A 1 260 ? -7.914 -12.924 3.793 1.00 58.50 260 GLN A N 1
ATOM 2128 C CA . GLN A 1 260 ? -7.131 -13.092 2.574 1.00 58.50 260 GLN A CA 1
ATOM 2129 C C . GLN A 1 260 ? -8.018 -12.882 1.344 1.00 58.50 260 GLN A C 1
ATOM 2131 O O . GLN A 1 260 ? -8.471 -13.835 0.714 1.00 58.50 260 GLN A O 1
ATOM 2136 N N . HIS A 1 261 ? -8.258 -11.620 0.974 1.00 68.00 261 HIS A N 1
ATOM 2137 C CA . HIS A 1 261 ? -8.724 -11.279 -0.375 1.00 68.00 261 HIS A CA 1
ATOM 2138 C C . HIS A 1 261 ? -7.513 -11.167 -1.313 1.00 68.00 261 HIS A C 1
ATOM 2140 O O . HIS A 1 261 ? -7.135 -10.087 -1.767 1.00 68.00 261 HIS A O 1
ATOM 2146 N N . GLU A 1 262 ? -6.849 -12.294 -1.550 1.00 78.62 262 GLU A N 1
ATOM 2147 C CA . GLU A 1 262 ? -5.629 -12.310 -2.349 1.00 78.62 262 GLU A CA 1
ATOM 2148 C C . GLU A 1 262 ? -5.961 -12.030 -3.824 1.00 78.62 262 GLU A C 1
ATOM 2150 O O . GLU A 1 262 ? -6.781 -12.713 -4.443 1.00 78.62 262 GLU A O 1
ATOM 2155 N N . VAL A 1 263 ? -5.293 -11.036 -4.411 1.00 86.19 263 VAL A N 1
ATOM 2156 C CA . VAL A 1 263 ? -5.430 -10.700 -5.846 1.00 86.19 263 VAL A CA 1
ATOM 2157 C C . VAL A 1 263 ? -4.302 -11.332 -6.673 1.00 86.19 263 VAL A C 1
ATOM 2159 O O . VAL A 1 263 ? -4.496 -11.704 -7.834 1.00 86.19 263 VAL A O 1
ATOM 2162 N N . VAL A 1 264 ? -3.129 -11.506 -6.057 1.00 89.75 264 VAL A N 1
ATOM 2163 C CA . VAL A 1 264 ? -1.901 -12.034 -6.671 1.00 89.75 264 VAL A CA 1
ATOM 2164 C C . VAL A 1 264 ? -1.097 -12.840 -5.645 1.00 89.75 264 VAL A C 1
ATOM 2166 O O . VAL A 1 264 ? -1.116 -12.519 -4.459 1.00 89.75 264 VAL A O 1
ATOM 2169 N N . LYS A 1 265 ? -0.335 -13.853 -6.085 1.00 89.06 265 LYS A N 1
ATOM 2170 C CA . LYS A 1 265 ? 0.656 -14.542 -5.227 1.00 89.06 265 LYS A CA 1
ATOM 2171 C C . LYS A 1 265 ? 2.065 -14.479 -5.824 1.00 89.06 265 L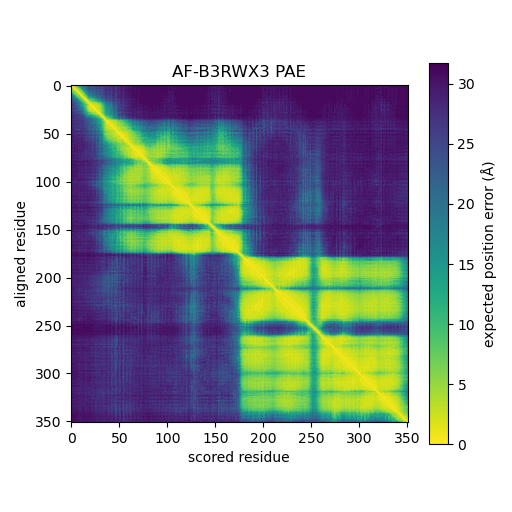YS A C 1
ATOM 2173 O O . LYS A 1 265 ? 2.452 -15.405 -6.539 1.00 89.06 265 LYS A O 1
ATOM 2178 N N . PRO A 1 266 ? 2.881 -13.457 -5.492 1.00 90.94 266 PRO A N 1
ATOM 2179 C CA . PRO A 1 266 ? 4.221 -13.293 -6.064 1.00 90.94 266 PRO A CA 1
ATOM 2180 C C . PRO A 1 266 ? 5.135 -14.508 -5.850 1.00 90.94 266 PRO A C 1
ATOM 2182 O O . PRO A 1 266 ? 5.874 -14.897 -6.749 1.00 90.94 266 PRO A O 1
ATOM 2185 N N . SER A 1 267 ? 5.038 -15.171 -4.691 1.00 88.62 267 SER A N 1
ATOM 2186 C CA . SER A 1 267 ? 5.852 -16.351 -4.363 1.00 88.62 267 SER A CA 1
ATOM 2187 C C . SER A 1 267 ? 5.627 -17.532 -5.312 1.00 88.62 267 SER A C 1
ATOM 2189 O O . SER A 1 267 ? 6.575 -18.242 -5.633 1.00 88.62 267 SER A O 1
ATOM 2191 N N . ARG A 1 268 ? 4.391 -17.728 -5.785 1.00 89.12 268 ARG A N 1
ATOM 2192 C CA . ARG A 1 268 ? 4.032 -18.797 -6.731 1.00 89.12 268 ARG A CA 1
ATOM 2193 C C . ARG A 1 268 ? 4.348 -18.442 -8.183 1.00 89.12 268 ARG A C 1
ATOM 2195 O O . ARG A 1 268 ? 4.406 -19.335 -9.018 1.00 89.12 268 ARG A O 1
ATOM 2202 N N . ILE A 1 269 ? 4.560 -17.159 -8.476 1.00 92.06 269 ILE A N 1
ATOM 2203 C CA . ILE A 1 269 ? 4.915 -16.672 -9.813 1.00 92.06 269 ILE A CA 1
ATOM 2204 C C . ILE A 1 269 ? 6.430 -16.697 -10.023 1.00 92.06 269 ILE A C 1
ATOM 2206 O O . ILE A 1 269 ? 6.884 -17.076 -11.097 1.00 92.06 269 ILE A O 1
ATOM 2210 N N . GLU A 1 270 ? 7.215 -16.291 -9.018 1.00 91.56 270 GLU A N 1
ATOM 2211 C CA . GLU A 1 270 ? 8.682 -16.250 -9.134 1.00 91.56 270 GLU A CA 1
ATOM 2212 C C . GLU A 1 270 ? 9.329 -17.630 -8.936 1.00 91.56 270 GLU A C 1
ATOM 2214 O O . GLU A 1 270 ? 10.395 -17.889 -9.489 1.00 91.56 270 GLU A O 1
ATOM 2219 N N . LEU A 1 271 ? 8.677 -18.534 -8.192 1.00 91.56 271 LEU A N 1
ATOM 2220 C CA . LEU A 1 271 ? 9.108 -19.927 -8.015 1.00 91.56 271 LEU A CA 1
ATOM 2221 C C . LEU A 1 271 ? 7.988 -20.909 -8.414 1.00 91.56 271 LEU A C 1
ATOM 2223 O O . LEU A 1 271 ? 7.466 -21.627 -7.553 1.00 91.56 271 LEU A O 1
ATOM 2227 N N . PRO A 1 272 ? 7.585 -20.931 -9.698 1.00 89.88 272 PRO A N 1
ATOM 2228 C CA . PRO A 1 272 ? 6.486 -21.766 -10.158 1.00 89.88 272 PRO A CA 1
ATOM 2229 C C . PRO A 1 272 ? 6.925 -23.222 -10.318 1.00 89.88 272 PRO A C 1
ATOM 2231 O O . PRO A 1 272 ? 8.049 -23.507 -10.737 1.00 89.88 272 PRO A O 1
ATOM 2234 N N . ARG A 1 273 ? 6.014 -24.157 -10.032 1.00 86.31 273 ARG A N 1
ATOM 2235 C CA . ARG A 1 273 ? 6.203 -25.582 -10.362 1.00 86.31 273 ARG A CA 1
ATOM 2236 C C . ARG A 1 273 ? 5.699 -25.927 -11.763 1.00 86.31 273 ARG A C 1
ATOM 2238 O O . ARG A 1 273 ? 6.165 -26.905 -12.333 1.00 86.31 273 ARG A O 1
ATOM 2245 N N . SER A 1 274 ? 4.763 -25.135 -12.286 1.00 86.19 274 SER A N 1
ATOM 2246 C CA . SER A 1 274 ? 4.132 -25.301 -13.600 1.00 86.19 274 SER A CA 1
ATOM 2247 C C . SER A 1 274 ? 3.846 -23.955 -14.260 1.00 86.19 274 SER A C 1
ATOM 2249 O O . SER A 1 274 ? 3.713 -22.928 -13.586 1.00 86.19 274 SER A O 1
ATOM 2251 N N . LEU A 1 275 ? 3.698 -23.941 -15.588 1.00 82.62 275 LEU A N 1
ATOM 2252 C CA . LEU A 1 275 ? 3.318 -22.717 -16.303 1.00 82.62 275 LEU A CA 1
ATOM 2253 C C . LEU A 1 275 ? 1.858 -22.344 -16.009 1.00 82.62 275 LEU A C 1
ATOM 2255 O O . LEU A 1 275 ? 1.513 -21.165 -15.921 1.00 82.62 275 LEU A O 1
ATOM 2259 N N . VAL A 1 276 ? 1.005 -23.350 -15.798 1.00 84.81 276 VAL A N 1
ATOM 2260 C CA . VAL A 1 276 ? -0.388 -23.155 -15.371 1.00 84.81 276 VAL A CA 1
ATOM 2261 C C . VAL A 1 276 ? -0.464 -22.390 -14.043 1.00 84.81 276 VAL A C 1
ATOM 2263 O O . VAL A 1 276 ? -1.299 -21.496 -13.904 1.00 84.81 276 VAL A O 1
ATOM 2266 N N . GLU A 1 277 ? 0.429 -22.680 -13.091 1.00 87.00 277 GLU A N 1
ATOM 2267 C CA . GLU A 1 277 ? 0.490 -21.989 -11.796 1.00 87.00 277 GLU A CA 1
ATOM 2268 C C . GLU A 1 277 ? 0.758 -20.486 -11.964 1.00 87.00 277 GLU A C 1
ATOM 2270 O O . GLU A 1 277 ? 0.084 -19.662 -11.339 1.00 87.00 277 GLU A O 1
ATOM 2275 N N . VAL A 1 278 ? 1.670 -20.124 -12.873 1.00 89.31 278 VAL A N 1
ATOM 2276 C CA . VAL A 1 278 ? 1.975 -18.722 -13.197 1.00 89.31 278 VAL A CA 1
ATOM 2277 C C . VAL A 1 278 ? 0.721 -17.998 -13.676 1.00 89.31 278 VAL A C 1
ATOM 2279 O O . VAL A 1 278 ? 0.422 -16.914 -13.190 1.00 89.31 278 VAL A O 1
ATOM 2282 N N . VAL A 1 279 ? -0.045 -18.598 -14.589 1.00 88.25 279 VAL A N 1
ATOM 2283 C CA . VAL A 1 279 ? -1.232 -17.955 -15.179 1.00 88.25 279 VAL A CA 1
ATOM 2284 C C . VAL A 1 279 ? -2.353 -17.772 -14.158 1.00 88.25 279 VAL A C 1
ATOM 2286 O O . VAL A 1 279 ? -3.044 -16.755 -14.192 1.00 88.25 279 VAL A O 1
ATOM 2289 N N . ILE A 1 280 ? -2.527 -18.729 -13.243 1.00 87.31 280 ILE A N 1
ATOM 2290 C CA . ILE A 1 280 ? -3.523 -18.632 -12.167 1.00 87.31 280 ILE A CA 1
ATOM 2291 C C . ILE A 1 280 ? -3.161 -17.485 -11.225 1.00 87.31 280 ILE A C 1
ATOM 2293 O O . ILE A 1 280 ? -3.985 -16.609 -10.966 1.00 87.31 280 ILE A O 1
ATOM 2297 N N . TYR A 1 281 ? -1.930 -17.491 -10.707 1.00 91.06 281 TYR A N 1
ATOM 2298 C CA . TYR A 1 281 ? -1.539 -16.578 -9.636 1.00 91.06 281 TYR A CA 1
ATOM 2299 C C . TYR A 1 281 ? -1.125 -15.194 -10.116 1.00 91.06 281 TYR A C 1
ATOM 2301 O O . TYR A 1 281 ? -1.081 -14.288 -9.285 1.00 91.06 281 TYR A O 1
ATOM 2309 N N . TRP A 1 282 ? -0.869 -15.016 -11.417 1.00 89.06 282 TRP A N 1
ATOM 2310 C CA . TRP A 1 282 ? -0.564 -13.721 -12.022 1.00 89.06 282 TRP A CA 1
ATOM 2311 C C . TRP A 1 282 ? -1.673 -12.700 -11.772 1.00 89.06 282 TRP A C 1
ATOM 2313 O O . TRP A 1 282 ? -1.381 -11.596 -11.334 1.00 89.06 282 TRP A O 1
ATOM 2323 N N . ASN A 1 283 ? -2.935 -13.073 -12.000 1.00 90.44 283 ASN A N 1
ATOM 2324 C CA . ASN A 1 283 ? -4.108 -12.253 -11.696 1.00 90.44 283 ASN A CA 1
ATOM 2325 C C . ASN A 1 283 ? -5.299 -13.182 -11.441 1.00 90.44 283 ASN A C 1
ATOM 2327 O O . ASN A 1 283 ? -5.985 -13.614 -12.375 1.00 90.44 283 ASN A O 1
ATOM 2331 N N . MET A 1 284 ? -5.523 -13.513 -10.168 1.00 88.00 284 MET A N 1
ATOM 2332 C CA . MET A 1 284 ? -6.520 -14.518 -9.803 1.00 88.00 284 MET A CA 1
ATOM 2333 C C . MET A 1 284 ? -7.949 -14.109 -10.196 1.00 88.00 284 MET A C 1
ATOM 2335 O O . MET A 1 284 ? -8.641 -14.947 -10.778 1.00 88.00 284 MET A O 1
ATOM 2339 N N . PRO A 1 285 ? -8.413 -12.857 -9.982 1.00 88.12 285 PRO A N 1
ATOM 2340 C CA . PRO A 1 285 ? -9.757 -12.449 -10.399 1.00 88.12 285 PRO A CA 1
ATOM 2341 C C . PRO A 1 285 ? -10.029 -12.644 -11.897 1.00 88.12 285 PRO A C 1
ATOM 2343 O O . PRO A 1 285 ? -11.065 -13.198 -12.273 1.00 88.12 285 PRO A O 1
ATOM 2346 N N . ILE A 1 286 ? -9.086 -12.251 -12.762 1.00 86.19 286 ILE A N 1
ATOM 2347 C CA . ILE A 1 286 ? -9.223 -12.436 -14.215 1.00 86.19 286 ILE A CA 1
ATOM 2348 C C . ILE A 1 286 ? -9.188 -13.919 -14.584 1.00 86.19 286 ILE A C 1
ATOM 2350 O O . ILE A 1 286 ? -9.997 -14.355 -15.406 1.00 86.19 286 ILE A O 1
ATOM 2354 N N . HIS A 1 287 ? -8.315 -14.712 -13.953 1.00 87.62 287 HIS A N 1
ATOM 2355 C CA . HIS A 1 287 ? -8.293 -16.159 -14.161 1.00 87.62 287 HIS A CA 1
ATOM 2356 C C . HIS A 1 287 ? -9.659 -16.791 -13.851 1.00 87.62 287 HIS A C 1
ATOM 2358 O O . HIS A 1 287 ? -10.193 -17.538 -14.673 1.00 87.62 287 HIS A O 1
ATOM 2364 N N . TRP A 1 288 ? -10.263 -16.460 -12.705 1.00 86.56 288 TRP A N 1
ATOM 2365 C CA . TRP A 1 288 ? -11.570 -16.992 -12.310 1.00 86.56 288 TRP A CA 1
ATOM 2366 C C . TRP A 1 288 ? -12.702 -16.526 -13.225 1.00 86.56 288 TRP A C 1
ATOM 2368 O O . TRP A 1 288 ? -13.563 -17.335 -13.580 1.00 86.56 288 TRP A O 1
ATOM 2378 N N . MET A 1 289 ? -12.681 -15.265 -13.664 1.00 89.69 289 MET A N 1
ATOM 2379 C CA . MET A 1 289 ? -13.628 -14.743 -14.653 1.00 89.69 289 MET A CA 1
ATOM 2380 C C . MET A 1 289 ? -13.547 -15.541 -15.962 1.00 89.69 289 MET A C 1
ATOM 2382 O O . MET A 1 289 ? -14.560 -16.055 -16.438 1.00 89.69 289 MET A O 1
ATOM 2386 N N . LEU A 1 290 ? -12.346 -15.695 -16.523 1.00 87.50 290 LEU A N 1
ATOM 2387 C CA . LEU A 1 290 ? -12.130 -16.444 -17.762 1.00 87.50 290 LEU A CA 1
ATOM 2388 C C . LEU A 1 290 ? -12.511 -17.920 -17.603 1.00 87.50 290 LEU A C 1
ATOM 2390 O O . LEU A 1 290 ? -13.170 -18.488 -18.474 1.00 87.50 290 LEU A O 1
ATOM 2394 N N . LYS A 1 291 ? -12.170 -18.534 -16.467 1.00 85.19 291 LYS A N 1
ATOM 2395 C CA . LYS A 1 291 ? -12.527 -19.923 -16.172 1.00 85.19 291 LYS A CA 1
ATOM 2396 C C . LYS A 1 291 ? -14.043 -20.116 -16.126 1.00 85.19 291 LYS A C 1
ATOM 2398 O O . LYS A 1 291 ? -14.561 -21.044 -16.743 1.00 85.19 291 LYS A O 1
ATOM 2403 N N . LYS A 1 292 ? -14.760 -19.241 -15.417 1.00 82.88 292 LYS A N 1
ATOM 2404 C CA . LYS A 1 292 ? -16.212 -19.342 -15.223 1.00 82.88 292 LYS A CA 1
ATOM 2405 C C . LYS A 1 292 ? -16.996 -19.030 -16.496 1.00 82.88 292 LYS A C 1
ATOM 2407 O O . LYS A 1 292 ? -17.933 -19.755 -16.812 1.00 82.88 292 LYS A O 1
ATOM 2412 N N . TYR A 1 293 ? -16.625 -17.966 -17.206 1.00 91.06 293 TYR A N 1
ATOM 2413 C CA . TYR A 1 293 ? -17.441 -17.435 -18.299 1.00 91.06 293 TYR A CA 1
ATOM 2414 C C . TYR A 1 293 ? -16.983 -17.864 -19.694 1.00 91.06 293 TYR A C 1
ATOM 2416 O O . TYR A 1 293 ? -17.797 -17.834 -20.610 1.00 91.06 293 TYR A O 1
ATOM 2424 N N . ILE A 1 294 ? -15.725 -18.283 -19.874 1.00 91.94 294 ILE A N 1
ATOM 2425 C CA . ILE A 1 294 ? -15.193 -18.686 -21.187 1.00 91.94 294 ILE A CA 1
ATOM 2426 C C . ILE A 1 294 ? -14.846 -20.173 -21.204 1.00 91.94 294 ILE A C 1
ATOM 2428 O O . ILE A 1 294 ? -15.380 -20.914 -22.029 1.00 91.94 294 ILE A O 1
ATOM 2432 N N . TYR A 1 295 ? -14.001 -20.633 -20.280 1.00 88.19 295 TYR A N 1
ATOM 2433 C CA . TYR A 1 295 ? -13.504 -22.012 -20.284 1.00 88.19 295 TYR A CA 1
ATOM 2434 C C . TYR A 1 295 ? -14.618 -23.038 -20.040 1.00 88.19 295 TYR A C 1
ATOM 2436 O O . TYR A 1 295 ? -14.791 -23.950 -20.846 1.00 88.19 295 TYR A O 1
ATOM 2444 N N . GLN A 1 296 ? -15.386 -22.887 -18.952 1.00 89.44 296 GLN A N 1
ATOM 2445 C CA . GLN A 1 296 ? -16.434 -23.843 -18.570 1.00 89.44 296 GLN A CA 1
ATOM 2446 C C . GLN A 1 296 ? -17.510 -24.010 -19.659 1.00 89.44 296 GLN A C 1
ATOM 2448 O O . GLN A 1 296 ? -17.807 -25.148 -20.011 1.00 89.44 296 GLN A O 1
ATOM 2453 N N . PRO A 1 297 ? -18.043 -22.942 -20.285 1.00 90.25 297 PRO A N 1
ATOM 2454 C CA . PRO A 1 297 ? -18.955 -23.104 -21.421 1.00 90.25 297 PRO A CA 1
ATOM 2455 C C . PRO A 1 297 ? -18.296 -23.749 -22.651 1.00 90.25 297 PRO A C 1
ATOM 2457 O O . PRO A 1 297 ? -18.915 -24.568 -23.334 1.00 90.25 297 PRO A O 1
ATOM 2460 N N . SER A 1 298 ? -17.028 -23.418 -22.922 1.00 88.12 298 SER A N 1
ATOM 2461 C CA . SER A 1 298 ? -16.300 -23.896 -24.108 1.00 88.12 298 SER A CA 1
ATOM 2462 C C . SER A 1 298 ? -15.821 -25.345 -23.996 1.00 88.12 298 SER A C 1
ATOM 2464 O O . SER A 1 298 ? -15.432 -25.931 -25.006 1.00 88.12 298 SER A O 1
ATOM 2466 N N . ILE A 1 299 ? -15.871 -25.953 -22.803 1.00 90.75 299 ILE A N 1
ATOM 2467 C CA . ILE A 1 299 ? -15.445 -27.345 -22.583 1.00 90.75 299 ILE A CA 1
ATOM 2468 C C . ILE A 1 299 ? -16.265 -28.348 -23.400 1.00 90.75 299 ILE A C 1
ATOM 2470 O O . ILE A 1 299 ? -15.760 -29.409 -23.762 1.00 90.75 299 ILE A O 1
ATOM 2474 N N . THR A 1 300 ? -17.500 -27.983 -23.753 1.00 88.56 300 THR A N 1
ATOM 2475 C CA . THR A 1 300 ? -18.382 -28.761 -24.635 1.00 88.56 300 THR A CA 1
ATOM 2476 C C . THR A 1 300 ? -17.778 -28.990 -26.026 1.00 88.56 300 THR A C 1
ATOM 2478 O O . THR A 1 300 ? -18.049 -30.016 -26.642 1.00 88.56 300 THR A O 1
ATOM 2481 N N . GLY A 1 301 ? -16.910 -28.084 -26.494 1.00 85.00 301 GLY A N 1
ATOM 2482 C CA . GLY A 1 301 ? -16.159 -28.202 -27.750 1.00 85.00 301 GLY A CA 1
ATOM 2483 C C . GLY A 1 301 ? -14.827 -28.956 -27.634 1.00 85.00 301 GLY A C 1
ATOM 2484 O O . GLY A 1 301 ? -14.074 -29.012 -28.603 1.00 85.00 301 GLY A O 1
ATOM 2485 N N . GLY A 1 302 ? -14.514 -29.522 -26.463 1.00 89.94 302 GLY A N 1
ATOM 2486 C CA . GLY A 1 302 ? -13.273 -30.244 -26.180 1.00 89.94 302 GLY A CA 1
ATOM 2487 C C . GLY A 1 302 ? -12.227 -29.409 -25.432 1.00 89.94 302 GLY A C 1
ATOM 2488 O O . GLY A 1 302 ? -12.176 -28.182 -25.537 1.00 89.94 302 GLY A O 1
ATOM 2489 N N . LYS A 1 303 ? -11.351 -30.093 -24.678 1.00 86.44 303 LYS A N 1
ATOM 2490 C CA . LYS A 1 303 ? -10.331 -29.462 -23.814 1.00 86.44 303 LYS A CA 1
ATOM 2491 C C . LYS A 1 303 ? -9.424 -28.490 -24.580 1.00 86.44 303 LYS A C 1
ATOM 2493 O O . LYS A 1 303 ? -9.198 -27.377 -24.113 1.00 86.44 303 LYS A O 1
ATOM 2498 N N . TRP A 1 304 ? -8.943 -28.884 -25.762 1.00 88.69 304 TRP A N 1
ATOM 2499 C CA . TRP A 1 304 ? -8.082 -28.039 -26.600 1.00 88.69 304 TRP A CA 1
ATOM 2500 C C . TRP A 1 304 ? -8.785 -26.745 -27.023 1.00 88.69 304 TRP A C 1
ATOM 2502 O O . TRP A 1 304 ? -8.237 -25.655 -26.859 1.00 88.69 304 TRP A O 1
ATOM 2512 N N . PHE A 1 305 ? -10.027 -26.862 -27.502 1.00 90.56 305 PHE A N 1
ATOM 2513 C CA . PHE A 1 305 ? -10.823 -25.716 -27.928 1.00 90.56 305 PHE A CA 1
ATOM 2514 C C . PHE A 1 305 ? -11.117 -24.770 -26.760 1.00 90.56 305 PHE A C 1
ATOM 2516 O O . PHE A 1 305 ? -10.982 -23.559 -26.907 1.00 90.56 305 PHE A O 1
ATOM 2523 N N . ALA A 1 306 ? -11.436 -25.306 -25.579 1.00 89.50 306 ALA A N 1
ATOM 2524 C CA . ALA A 1 306 ? -11.681 -24.505 -24.383 1.00 89.50 306 ALA A CA 1
ATOM 2525 C C . ALA A 1 306 ? -10.445 -23.711 -23.933 1.00 89.50 306 ALA A C 1
ATOM 2527 O O . ALA A 1 306 ? -10.562 -22.529 -23.597 1.00 89.50 306 ALA A O 1
ATOM 2528 N N . VAL A 1 307 ? -9.257 -24.329 -23.959 1.00 90.12 307 VAL A N 1
ATOM 2529 C CA . VAL A 1 307 ? -7.992 -23.636 -23.665 1.00 90.12 307 VAL A CA 1
ATOM 2530 C C . VAL A 1 307 ? -7.735 -22.555 -24.713 1.00 90.12 307 VAL A C 1
ATOM 2532 O O . VAL A 1 307 ? -7.529 -21.397 -24.349 1.00 90.12 307 VAL A O 1
ATOM 2535 N N . PHE A 1 308 ? -7.828 -22.888 -26.003 1.00 90.88 308 PHE A N 1
ATOM 2536 C CA . PHE A 1 308 ? -7.630 -21.920 -27.082 1.00 90.88 308 PHE A CA 1
ATOM 2537 C C . PHE A 1 308 ? -8.581 -20.721 -26.965 1.00 90.88 308 PHE A C 1
ATOM 2539 O O . PHE A 1 308 ? -8.121 -19.582 -26.954 1.00 90.88 308 PHE A O 1
ATOM 2546 N N . ALA A 1 309 ? -9.885 -20.959 -26.792 1.00 90.44 309 ALA A N 1
ATOM 2547 C CA . ALA A 1 309 ? -10.892 -19.909 -26.636 1.00 90.44 309 ALA A CA 1
ATOM 2548 C C . ALA A 1 309 ? -10.611 -19.011 -25.421 1.00 90.44 309 ALA A C 1
ATOM 2550 O O . ALA A 1 309 ? -10.763 -17.793 -25.499 1.00 90.44 309 ALA A O 1
ATOM 2551 N N . THR A 1 310 ? -10.138 -19.596 -24.317 1.00 91.50 310 THR A N 1
ATOM 2552 C CA . THR A 1 310 ? -9.793 -18.858 -23.095 1.00 91.50 310 THR A CA 1
ATOM 2553 C C . THR A 1 310 ? -8.608 -17.916 -23.306 1.00 91.50 310 THR A C 1
ATOM 2555 O O . THR A 1 310 ? -8.687 -16.735 -22.961 1.00 91.50 310 THR A O 1
ATOM 2558 N N . TYR A 1 311 ? -7.518 -18.401 -23.908 1.00 91.00 311 TYR A N 1
ATOM 2559 C CA . TYR A 1 311 ? -6.339 -17.570 -24.177 1.00 91.00 311 TYR A CA 1
ATOM 2560 C C . TYR A 1 311 ? -6.556 -16.590 -25.331 1.00 91.00 311 TYR A C 1
ATOM 2562 O O . TYR A 1 311 ? -5.996 -15.497 -25.307 1.00 91.00 311 TYR A O 1
ATOM 2570 N N . PHE A 1 312 ? -7.414 -16.929 -26.293 1.00 89.00 312 PHE A N 1
ATOM 2571 C CA . PHE A 1 312 ? -7.844 -16.005 -27.338 1.00 89.00 312 PHE A CA 1
ATOM 2572 C C . PHE A 1 312 ? -8.668 -14.847 -26.758 1.00 89.00 312 PHE A C 1
ATOM 2574 O O . PHE A 1 312 ? -8.377 -13.688 -27.042 1.00 89.00 312 PHE A O 1
ATOM 2581 N N . ALA A 1 313 ? -9.635 -15.132 -25.878 1.00 88.44 313 ALA A N 1
ATOM 2582 C CA . ALA A 1 313 ? -10.390 -14.098 -25.169 1.00 88.44 313 ALA A CA 1
ATOM 2583 C C . ALA A 1 313 ? -9.478 -13.225 -24.289 1.00 88.44 313 ALA A C 1
ATOM 2585 O O . ALA A 1 313 ? -9.606 -12.002 -24.293 1.00 88.44 313 ALA A O 1
ATOM 2586 N N . SER A 1 314 ? -8.516 -13.836 -23.589 1.00 87.62 314 SER A N 1
ATOM 2587 C CA . SER A 1 314 ? -7.497 -13.109 -22.821 1.00 87.62 314 SER A CA 1
ATOM 2588 C C . SER A 1 314 ? -6.667 -12.173 -23.712 1.00 87.62 314 SER A C 1
ATOM 2590 O O . SER A 1 314 ? -6.517 -10.996 -23.396 1.00 87.62 314 SER A O 1
ATOM 2592 N N . ALA A 1 315 ? -6.204 -12.647 -24.874 1.00 87.69 315 ALA A N 1
ATOM 2593 C CA . ALA A 1 315 ? -5.468 -11.825 -25.835 1.00 87.69 315 ALA A CA 1
ATOM 2594 C C . ALA A 1 315 ? -6.281 -10.612 -26.321 1.00 87.69 315 ALA A C 1
ATOM 2596 O O . A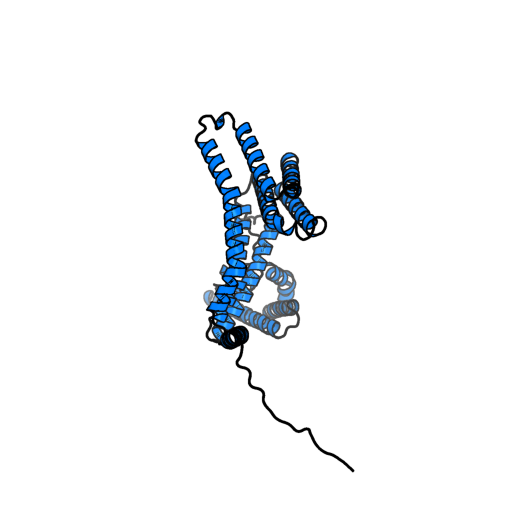LA A 1 315 ? -5.743 -9.509 -26.386 1.00 87.69 315 ALA A O 1
ATOM 2597 N N . LEU A 1 316 ? -7.582 -10.785 -26.586 1.00 85.31 316 LEU A N 1
ATOM 2598 C CA . LEU A 1 316 ? -8.470 -9.681 -26.969 1.00 85.31 316 LEU A CA 1
ATOM 2599 C C . LEU A 1 316 ? -8.621 -8.626 -25.859 1.00 85.31 316 LEU A C 1
ATOM 2601 O O . LEU A 1 316 ? -8.662 -7.432 -26.162 1.00 85.31 316 LEU A O 1
ATOM 2605 N N . LEU A 1 317 ? -8.660 -9.037 -24.585 1.00 83.88 317 LEU A N 1
ATOM 2606 C CA . LEU A 1 317 ? -8.753 -8.119 -23.439 1.00 83.88 317 LEU A CA 1
ATOM 2607 C C . LEU A 1 317 ? -7.506 -7.236 -23.271 1.00 83.88 317 LEU A C 1
ATOM 2609 O O . LEU A 1 317 ? -7.609 -6.132 -22.743 1.00 83.88 317 LEU A O 1
ATOM 2613 N N . HIS A 1 318 ? -6.344 -7.678 -23.758 1.00 78.25 318 HIS A N 1
ATOM 2614 C CA . HIS A 1 318 ? -5.098 -6.901 -23.742 1.00 78.25 318 HIS A CA 1
ATOM 2615 C C . HIS A 1 318 ? -4.979 -5.885 -24.897 1.00 78.25 318 HIS A C 1
ATOM 2617 O O . HIS A 1 318 ? -3.935 -5.245 -25.057 1.00 78.25 318 HIS A O 1
ATOM 2623 N N . GLY A 1 319 ? -6.047 -5.706 -25.684 1.00 74.19 319 GLY A N 1
ATOM 2624 C CA . GLY A 1 319 ? -6.037 -4.934 -26.923 1.00 74.19 319 GLY A CA 1
ATOM 2625 C C . GLY A 1 319 ? -5.371 -5.725 -28.048 1.00 74.19 319 GLY A C 1
ATOM 2626 O O . GLY A 1 319 ? -4.560 -6.609 -27.793 1.00 74.19 319 GLY A O 1
ATOM 2627 N N . LEU A 1 320 ? -5.698 -5.420 -29.309 1.00 75.81 320 LEU A N 1
ATOM 2628 C CA . LEU A 1 320 ? -5.231 -6.130 -30.519 1.00 75.81 320 LEU A CA 1
ATOM 2629 C C . LEU A 1 320 ? -3.715 -5.971 -30.806 1.00 75.81 320 LEU A C 1
ATOM 2631 O O . LEU A 1 320 ? -3.281 -5.825 -31.947 1.00 75.81 320 LEU A O 1
ATOM 2635 N N . ASN A 1 321 ? -2.886 -5.975 -29.766 1.00 85.38 321 ASN A N 1
ATOM 2636 C CA . ASN A 1 321 ? -1.442 -5.944 -29.827 1.00 85.38 321 ASN A CA 1
ATOM 2637 C C . ASN A 1 321 ? -0.923 -7.337 -30.203 1.00 85.38 321 ASN A C 1
ATOM 2639 O O . ASN A 1 321 ? -1.033 -8.294 -29.429 1.00 85.38 321 ASN A O 1
ATOM 2643 N N . PHE A 1 322 ? -0.334 -7.432 -31.394 1.00 84.88 322 PHE A N 1
ATOM 2644 C CA . PHE A 1 322 ? 0.199 -8.680 -31.934 1.00 84.88 322 PHE A CA 1
ATOM 2645 C C . PHE A 1 322 ? 1.242 -9.326 -31.010 1.00 84.88 322 PHE A C 1
ATOM 2647 O O . PHE A 1 322 ? 1.196 -10.533 -30.784 1.00 84.88 322 PHE A O 1
ATOM 2654 N N . SER A 1 323 ? 2.135 -8.528 -30.419 1.00 84.00 323 SER A N 1
ATOM 2655 C CA . SER A 1 323 ? 3.207 -9.028 -29.553 1.00 84.00 323 SER A CA 1
ATOM 2656 C C . SER A 1 323 ? 2.660 -9.691 -28.288 1.00 84.00 323 SER A C 1
ATOM 2658 O O . SER A 1 323 ? 3.083 -10.789 -27.937 1.00 84.00 323 SER A O 1
ATOM 2660 N N . LEU A 1 324 ? 1.686 -9.061 -27.622 1.00 79.69 324 LEU A N 1
ATOM 2661 C CA . LEU A 1 324 ? 1.054 -9.623 -26.420 1.00 79.69 324 LEU A CA 1
ATOM 2662 C C . LEU A 1 324 ? 0.166 -10.827 -26.752 1.00 79.69 324 LEU A C 1
ATOM 2664 O O . LEU A 1 324 ? 0.196 -11.831 -26.042 1.00 79.69 324 LEU A O 1
ATOM 2668 N N . SER A 1 325 ? -0.570 -10.757 -27.863 1.00 86.25 325 SER A N 1
ATOM 2669 C CA . SER A 1 325 ? -1.438 -11.847 -28.321 1.00 86.25 325 SER A CA 1
ATOM 2670 C C . SER A 1 325 ? -0.642 -13.115 -28.639 1.00 86.25 325 SER A C 1
ATOM 2672 O O . SER A 1 325 ? -1.035 -14.205 -28.228 1.00 86.25 325 SER A O 1
ATOM 2674 N N . ALA A 1 326 ? 0.506 -12.980 -29.312 1.00 89.12 326 ALA A N 1
ATOM 2675 C CA . ALA A 1 326 ? 1.391 -14.103 -29.614 1.00 89.12 326 ALA A CA 1
ATOM 2676 C C . ALA A 1 326 ? 1.926 -14.771 -28.337 1.00 89.12 326 ALA A C 1
ATOM 2678 O O . ALA A 1 326 ? 1.929 -15.998 -28.236 1.00 89.12 326 ALA A O 1
ATOM 2679 N N . ILE A 1 327 ? 2.321 -13.972 -27.337 1.00 88.38 327 ILE A N 1
ATOM 2680 C CA . ILE A 1 327 ? 2.797 -14.482 -26.045 1.00 88.38 327 ILE A CA 1
ATOM 2681 C C . ILE A 1 327 ? 1.681 -15.257 -25.334 1.00 88.38 327 ILE A C 1
ATOM 2683 O O . ILE A 1 327 ? 1.889 -16.407 -24.954 1.00 88.38 327 ILE A O 1
ATOM 2687 N N . LEU A 1 328 ? 0.486 -14.679 -25.198 1.00 87.69 328 LEU A N 1
ATOM 2688 C CA . LEU A 1 328 ? -0.628 -15.318 -24.488 1.00 87.69 328 LEU A CA 1
ATOM 2689 C C . LEU A 1 328 ? -1.093 -16.610 -25.165 1.00 87.69 328 LEU A C 1
ATOM 2691 O O . LEU A 1 328 ? -1.303 -17.612 -24.484 1.00 87.69 328 LEU A O 1
ATOM 2695 N N . LEU A 1 329 ? -1.191 -16.623 -26.495 1.00 89.69 329 LEU A N 1
ATOM 2696 C CA . LEU A 1 329 ? -1.527 -17.840 -27.235 1.00 89.69 329 LEU A CA 1
ATOM 2697 C C . LEU A 1 329 ? -0.437 -18.909 -27.087 1.00 89.69 329 LEU A C 1
ATOM 2699 O O . LEU A 1 329 ? -0.767 -20.080 -26.917 1.00 89.69 329 LEU A O 1
ATOM 2703 N N . SER A 1 330 ? 0.846 -18.524 -27.072 1.00 91.94 330 SER A N 1
ATOM 2704 C CA . SER A 1 330 ? 1.938 -19.475 -26.822 1.00 91.94 330 SER A CA 1
ATOM 2705 C C . SER A 1 330 ? 1.853 -20.095 -25.423 1.00 91.94 330 SER A C 1
ATOM 2707 O O . SER A 1 330 ? 1.962 -21.311 -25.292 1.00 91.94 330 SER A O 1
ATOM 2709 N N . ILE A 1 331 ? 1.553 -19.293 -24.392 1.00 88.25 331 ILE A N 1
ATOM 2710 C CA . ILE A 1 331 ? 1.320 -19.771 -23.020 1.00 88.25 331 ILE A CA 1
ATOM 2711 C C . ILE A 1 331 ? 0.137 -20.746 -22.987 1.00 88.25 331 ILE A C 1
ATOM 2713 O O . ILE A 1 331 ? 0.220 -21.770 -22.314 1.00 88.25 331 ILE A O 1
ATOM 2717 N N . GLY A 1 332 ? -0.930 -20.476 -23.743 1.00 87.81 332 GLY A N 1
ATOM 2718 C CA . GLY A 1 332 ? -2.069 -21.387 -23.861 1.00 87.81 332 GLY A CA 1
ATOM 2719 C C . GLY A 1 332 ? -1.715 -22.739 -24.476 1.00 87.81 332 GLY A C 1
ATOM 2720 O O . GLY A 1 332 ? -2.167 -23.772 -23.983 1.00 87.81 332 GLY A O 1
ATOM 2721 N N . VAL A 1 333 ? -0.856 -22.756 -25.499 1.00 89.94 333 VAL A N 1
ATOM 2722 C CA . VAL A 1 333 ? -0.343 -24.006 -26.086 1.00 89.94 333 VAL A CA 1
ATOM 2723 C C . VAL A 1 333 ? 0.493 -24.782 -25.068 1.00 89.94 333 VAL A C 1
ATOM 2725 O O . VAL A 1 333 ? 0.279 -25.981 -24.899 1.00 89.94 333 VAL A O 1
ATOM 2728 N N . TYR A 1 334 ? 1.397 -24.116 -24.346 1.00 88.75 334 TYR A N 1
ATOM 2729 C CA . TYR A 1 334 ? 2.198 -24.772 -23.307 1.00 88.75 334 TYR A CA 1
ATOM 2730 C C . TYR A 1 334 ? 1.337 -25.323 -22.164 1.00 88.75 334 TYR A C 1
ATOM 2732 O O . TYR A 1 334 ? 1.544 -26.460 -21.751 1.00 88.75 334 TYR A O 1
ATOM 2740 N N . ALA A 1 335 ? 0.338 -24.565 -21.702 1.00 83.69 335 ALA A N 1
ATOM 2741 C CA . ALA A 1 335 ? -0.601 -25.012 -20.675 1.00 83.69 335 ALA A CA 1
ATOM 2742 C C . ALA A 1 335 ? -1.407 -26.245 -21.123 1.00 83.69 335 ALA A C 1
ATOM 2744 O O . ALA A 1 335 ? -1.656 -27.147 -20.323 1.00 83.69 335 ALA A O 1
ATOM 2745 N N . TYR A 1 336 ? -1.787 -26.316 -22.405 1.00 86.81 336 TYR A N 1
ATOM 2746 C CA . TYR A 1 336 ? -2.441 -27.498 -22.969 1.00 86.81 336 TYR A CA 1
ATOM 2747 C C . TYR A 1 336 ? -1.513 -28.718 -22.988 1.00 86.81 336 TYR A C 1
ATOM 2749 O O . TYR A 1 336 ? -1.920 -29.791 -22.550 1.00 86.81 336 TYR A O 1
ATOM 2757 N N . ILE A 1 337 ? -0.272 -28.556 -23.465 1.00 88.38 337 ILE A N 1
ATOM 2758 C CA . ILE A 1 337 ? 0.720 -29.644 -23.522 1.00 88.38 337 ILE A CA 1
ATOM 2759 C C . ILE A 1 337 ? 1.021 -30.174 -22.116 1.00 88.38 337 ILE A C 1
ATOM 2761 O O . ILE A 1 337 ? 1.059 -31.383 -21.904 1.00 88.38 337 ILE A O 1
ATOM 2765 N N . GLU A 1 338 ? 1.196 -29.278 -21.146 1.00 83.50 338 GLU A N 1
ATOM 2766 C CA . GLU A 1 338 ? 1.435 -29.639 -19.747 1.00 83.50 338 GLU A CA 1
ATOM 2767 C C . GLU A 1 338 ? 0.268 -30.445 -19.156 1.00 83.50 338 GLU A C 1
ATOM 2769 O O . GLU A 1 338 ? 0.485 -31.450 -18.473 1.00 83.50 338 GLU A O 1
ATOM 2774 N N . HIS A 1 339 ? -0.971 -30.052 -19.462 1.00 79.12 339 HIS A N 1
ATOM 2775 C CA . HIS A 1 339 ? -2.152 -30.790 -19.024 1.00 79.12 339 HIS A CA 1
ATOM 2776 C C . HIS A 1 339 ? -2.275 -32.161 -19.706 1.00 79.12 339 HIS A C 1
ATOM 2778 O O . HIS A 1 339 ? -2.554 -33.140 -19.023 1.00 79.12 339 HIS A O 1
ATOM 2784 N N . ALA A 1 340 ? -2.010 -32.245 -21.014 1.00 82.75 340 ALA A N 1
ATOM 2785 C CA . ALA A 1 340 ? -2.050 -33.501 -21.764 1.00 82.75 340 ALA A CA 1
ATOM 2786 C C . ALA A 1 340 ? -1.028 -34.525 -21.231 1.00 82.75 340 ALA A C 1
ATOM 2788 O O . ALA A 1 340 ? -1.393 -35.654 -20.927 1.00 82.75 340 ALA A O 1
ATOM 2789 N N . ASN A 1 341 ? 0.220 -34.103 -20.999 1.00 79.69 341 ASN A N 1
ATOM 2790 C CA . ASN A 1 341 ? 1.266 -34.976 -20.447 1.00 79.69 341 ASN A CA 1
ATOM 2791 C C . ASN A 1 341 ? 0.973 -35.421 -18.998 1.00 79.69 341 ASN A C 1
ATOM 2793 O O . ASN A 1 341 ? 1.397 -36.494 -18.561 1.00 79.69 341 ASN A O 1
ATOM 2797 N N . SER A 1 342 ? 0.265 -34.589 -18.228 1.00 75.06 342 SER A N 1
ATOM 2798 C CA . SER A 1 342 ? -0.150 -34.927 -16.859 1.00 75.06 342 SER A CA 1
ATOM 2799 C C . SER A 1 342 ? -1.277 -35.966 -16.823 1.00 75.06 342 SER A C 1
ATOM 2801 O O . SER A 1 342 ? -1.360 -36.738 -15.870 1.00 75.06 342 SER A O 1
ATOM 2803 N N . ASP A 1 343 ? -2.152 -35.978 -17.830 1.00 73.44 343 ASP A N 1
ATOM 2804 C CA . ASP A 1 343 ? -3.207 -36.987 -17.956 1.00 73.44 343 ASP A CA 1
ATOM 2805 C C . ASP A 1 343 ? -2.608 -38.341 -18.403 1.00 73.44 343 ASP A C 1
ATOM 2807 O O . ASP A 1 343 ? -2.893 -39.355 -17.768 1.00 73.44 343 ASP A O 1
ATOM 2811 N N . ASP A 1 344 ? -1.683 -38.346 -19.374 1.00 70.94 344 ASP A N 1
ATOM 2812 C CA . ASP A 1 344 ? -0.986 -39.564 -19.838 1.00 70.94 344 ASP A CA 1
ATOM 2813 C C . ASP A 1 344 ? -0.179 -40.255 -18.719 1.00 70.94 344 ASP A C 1
ATOM 2815 O O . ASP A 1 344 ? -0.189 -41.479 -18.590 1.00 70.94 344 ASP A O 1
ATOM 2819 N N . SER A 1 345 ? 0.510 -39.478 -17.873 1.00 69.06 345 SER A N 1
ATOM 2820 C CA . SER A 1 345 ? 1.284 -40.028 -16.746 1.00 69.06 345 SER A CA 1
ATOM 2821 C C . SER A 1 345 ? 0.396 -40.668 -15.675 1.00 69.06 345 SER A C 1
ATOM 2823 O O . SER A 1 345 ? 0.728 -41.732 -15.152 1.00 69.06 345 SER A O 1
ATOM 2825 N N . ARG A 1 346 ? -0.772 -40.080 -15.393 1.00 65.38 346 ARG A N 1
ATOM 2826 C CA . ARG A 1 346 ? -1.747 -40.668 -14.463 1.00 65.38 346 ARG A CA 1
ATOM 2827 C C . ARG A 1 346 ? -2.368 -41.950 -14.997 1.00 65.38 346 ARG A C 1
ATOM 2829 O O . ARG A 1 346 ? -2.617 -42.851 -14.206 1.00 65.38 346 ARG A O 1
ATOM 2836 N N . GLU A 1 347 ? -2.617 -42.046 -16.300 1.00 62.12 347 GLU A N 1
ATOM 2837 C CA . GLU A 1 347 ? -3.099 -43.293 -16.903 1.00 62.12 347 GLU A CA 1
ATOM 2838 C C . GLU A 1 347 ? -2.033 -44.397 -16.854 1.00 62.12 347 GLU A C 1
ATOM 2840 O O . GLU A 1 347 ? -2.375 -45.540 -16.562 1.00 62.12 347 GLU A O 1
ATOM 2845 N N . SER A 1 348 ? -0.747 -44.059 -17.025 1.00 60.28 348 SER A N 1
ATOM 2846 C CA . SER A 1 348 ? 0.354 -45.029 -16.907 1.00 60.28 348 SER A CA 1
ATOM 2847 C C . SER A 1 348 ? 0.634 -45.518 -15.481 1.00 60.28 348 SER A C 1
ATOM 2849 O O . SER A 1 348 ? 1.119 -46.631 -15.317 1.00 60.28 348 SER A O 1
ATOM 2851 N N . ASP A 1 349 ? 0.316 -44.725 -14.451 1.00 57.94 349 ASP A N 1
ATOM 2852 C CA . ASP A 1 349 ? 0.443 -45.141 -13.043 1.00 57.94 349 ASP A CA 1
ATOM 2853 C C . ASP A 1 349 ? -0.717 -46.055 -12.588 1.00 57.94 349 ASP A C 1
ATOM 2855 O O . ASP A 1 349 ? -0.641 -46.692 -11.535 1.00 57.94 349 ASP A O 1
ATOM 2859 N N . ILE A 1 350 ? -1.814 -46.094 -13.355 1.00 57.00 350 ILE A N 1
ATOM 2860 C CA . ILE A 1 350 ? -3.020 -46.890 -13.072 1.00 57.00 350 ILE A CA 1
ATOM 2861 C C . ILE A 1 350 ? -3.016 -48.223 -13.851 1.00 57.00 350 ILE A C 1
ATOM 2863 O O . ILE A 1 350 ? -3.726 -49.155 -13.461 1.00 57.00 350 ILE A O 1
ATOM 2867 N N . SER A 1 351 ? -2.220 -48.327 -14.922 1.00 45.12 351 SER A N 1
ATOM 2868 C CA . SER A 1 351 ? -1.992 -49.545 -15.720 1.00 45.12 351 SER A CA 1
ATOM 2869 C C . SER A 1 351 ? -0.827 -50.378 -15.202 1.00 45.12 351 SER A C 1
ATOM 2871 O O . SER A 1 351 ? -0.963 -51.623 -15.182 1.00 45.12 351 SER A O 1
#

Solvent-accessible surface area (backbone atoms only — not comparable to full-atom values): 19619 Å² total; per-residue (Å²): 135,85,87,86,85,85,88,85,81,86,82,87,85,90,75,84,74,51,76,67,48,53,50,48,51,52,48,52,58,59,67,71,46,80,87,49,69,64,62,57,51,51,51,51,40,66,74,49,46,49,62,50,51,52,52,51,50,56,54,43,58,68,53,51,52,59,54,50,51,52,52,50,56,52,70,72,36,93,59,46,81,83,42,46,69,58,54,50,51,49,50,50,52,53,52,52,50,50,46,35,76,73,45,51,84,60,42,55,62,59,52,50,55,53,50,53,49,51,52,43,61,76,76,45,83,88,51,27,22,59,53,40,43,54,51,45,53,50,50,52,48,47,55,74,72,74,72,52,64,82,73,62,44,69,75,43,48,70,58,50,53,51,49,45,53,50,50,25,50,52,26,36,62,71,54,52,85,83,56,76,61,56,58,47,42,37,53,51,27,47,53,53,17,49,54,24,42,44,44,24,59,53,50,31,48,56,53,47,73,70,43,86,78,46,66,66,59,48,52,50,37,50,52,48,20,56,52,25,43,50,49,19,56,36,26,44,51,29,26,51,38,50,72,72,68,53,67,54,80,64,58,98,89,46,96,60,81,54,75,61,57,71,39,54,40,69,70,46,50,79,63,50,93,45,73,55,48,30,58,41,31,66,37,32,66,61,38,51,49,40,43,64,71,41,24,59,70,31,42,82,70,33,69,69,50,10,43,50,52,34,27,50,53,52,25,55,74,71,40,94,44,65,72,58,31,53,52,40,44,50,51,34,53,51,43,49,52,55,50,52,56,54,51,55,53,54,54,62,76,74,106

InterPro domains:
  IPR004299 Membrane bound O-acyl transferase, MBOAT [PF03062] (210-324)
  IPR049941 Lysophospholipid acyltransferase 7/Porcupine-like [PTHR13906] (185-340)

pLDDT: mean 75.96, std 16.51, range [26.14, 94.25]

Mean predicted aligned error: 19.33 Å

Organism: Trichoplax adhaerens (NCBI:txid10228)

Nearest PDB structures (foldseek):
  7ura-assembly1_A  TM=4.857E-01  e=1.111E-11  Homo sapiens

Radius of gyration: 33.29 Å; Cα contacts (8 Å, |Δi|>4): 232; chains: 1; bounding box: 67×99×109 Å